Protein AF-A0A538S4P4-F1 (afdb_monomer_lite)

Secondary structure (DSSP, 8-state):
-EEETTEEEEEE--TT-TT-SS--PPPHHHHHHHH-SS-SSSEEHHHHTTSTTTTTHHHH-TT-SSEE-HHHHHHHHHHHHH---EEEEEESS--S--TTTSEEEEE-SS--SSPPPEEETTEEEEEETTTEEEEEETTT--EEEEEEE-SPSS---SPPEEETTEEEEE-TTTT-EEEEETT-SS--EEEEEPP-SS---SPPEEETTEEEEE-SS-EEEEE---

Foldseek 3Di:
DDDDPQKDKWFEDDADAPPHPPDHDDQLVVVCVQFVPVPPQKHALVSCCRDPCVVVVVVQPPVPPRIHHNVSVVVVNVVSNPDQGKIWMFRHDDDDDCPPVGTQDMDRPQTAHAATWDDDPQWTWHAHAQQFIWIARNRRRHGLDGGDNQGDHAHFQAYWDDDPQWIWGFHQAQTWIWIFGPPDSDTHTPDTGDGVRAGFNYHWDDDDQWIWTDGPPDIDIDGDDD

Structure (mmCIF, N/CA/C/O backbone):
data_AF-A0A538S4P4-F1
#
_entry.id   AF-A0A538S4P4-F1
#
loop_
_atom_site.group_PDB
_atom_site.id
_atom_site.type_symbol
_atom_site.label_atom_id
_atom_site.label_alt_id
_atom_site.label_comp_id
_atom_site.label_asym_id
_atom_site.label_entity_id
_atom_site.label_seq_id
_atom_site.pdbx_PDB_ins_code
_atom_site.Cartn_x
_atom_site.Cartn_y
_atom_site.Cartn_z
_atom_site.occupancy
_atom_site.B_iso_or_equiv
_atom_site.auth_seq_id
_atom_site.auth_comp_id
_atom_site.auth_asym_id
_atom_site.auth_atom_id
_atom_site.pdbx_PDB_model_num
ATOM 1 N N . PRO A 1 1 ? -4.878 -8.048 -4.460 1.00 82.75 1 PRO A N 1
ATOM 2 C CA . PRO A 1 1 ? -6.240 -7.462 -4.402 1.00 82.75 1 PRO A CA 1
ATOM 3 C C . PRO A 1 1 ? -6.897 -7.819 -3.073 1.00 82.75 1 PRO A C 1
ATOM 5 O O . PRO A 1 1 ? -6.576 -8.869 -2.522 1.00 82.75 1 PRO A O 1
ATOM 8 N N . VAL A 1 2 ? -7.809 -6.980 -2.588 1.00 91.81 2 VAL A N 1
ATOM 9 C CA . VAL A 1 2 ? -8.692 -7.300 -1.455 1.00 91.81 2 VAL A CA 1
ATOM 10 C C . VAL A 1 2 ? -10.088 -7.591 -1.981 1.00 91.81 2 VAL A C 1
ATOM 12 O O . VAL A 1 2 ? -10.529 -6.942 -2.924 1.00 91.81 2 VAL A O 1
ATOM 15 N N . VAL A 1 3 ? -10.773 -8.567 -1.389 1.00 92.75 3 VAL A N 1
ATOM 16 C CA . VAL A 1 3 ? -12.144 -8.935 -1.758 1.00 92.75 3 VAL A CA 1
ATOM 17 C C . VAL A 1 3 ? -13.071 -8.593 -0.600 1.00 92.75 3 VAL A C 1
ATOM 19 O O . VAL A 1 3 ? -12.831 -9.033 0.522 1.00 92.75 3 VAL A O 1
ATOM 22 N N . ALA A 1 4 ? -14.122 -7.824 -0.864 1.00 93.31 4 ALA A N 1
ATOM 23 C CA . ALA A 1 4 ? -15.174 -7.541 0.109 1.00 93.31 4 ALA A CA 1
ATOM 2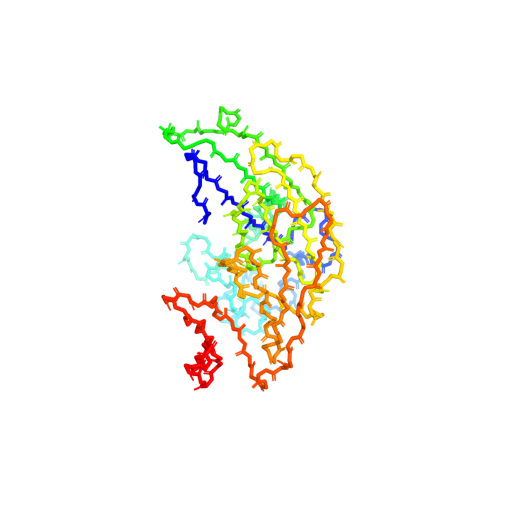4 C C . ALA A 1 4 ? -16.498 -7.286 -0.616 1.00 93.31 4 ALA A C 1
ATOM 26 O O . ALA A 1 4 ? -16.515 -6.578 -1.619 1.00 93.31 4 ALA A O 1
ATOM 27 N N . ASP A 1 5 ? -17.592 -7.868 -0.121 1.00 90.06 5 ASP A N 1
ATOM 28 C CA . ASP A 1 5 ? -18.958 -7.640 -0.617 1.00 90.06 5 ASP A CA 1
ATOM 29 C C . ASP A 1 5 ? -19.103 -7.744 -2.150 1.00 90.06 5 ASP A C 1
ATOM 31 O O . ASP A 1 5 ? -19.708 -6.891 -2.797 1.00 90.06 5 ASP A O 1
ATOM 35 N N . GLY A 1 6 ? -18.495 -8.769 -2.760 1.00 90.94 6 GLY A N 1
ATOM 36 C CA . GLY A 1 6 ? -18.537 -8.967 -4.216 1.00 90.94 6 GLY A CA 1
ATOM 37 C C . GLY A 1 6 ? -17.748 -7.927 -5.021 1.00 90.94 6 GLY A C 1
ATOM 38 O O . GLY A 1 6 ? -17.951 -7.805 -6.224 1.00 90.94 6 GLY A O 1
ATOM 39 N N . THR A 1 7 ? -16.853 -7.180 -4.376 1.00 94.19 7 THR A N 1
ATOM 40 C CA . THR A 1 7 ? -15.997 -6.163 -4.994 1.00 94.19 7 THR A CA 1
ATOM 41 C C . THR A 1 7 ? -14.524 -6.524 -4.807 1.00 94.19 7 THR A C 1
ATOM 43 O O . THR A 1 7 ? -14.104 -6.962 -3.733 1.00 94.19 7 THR A O 1
ATOM 46 N N . LEU A 1 8 ? -13.734 -6.334 -5.862 1.00 94.00 8 LEU A N 1
ATOM 47 C CA . LEU A 1 8 ? -12.285 -6.480 -5.880 1.00 94.00 8 LEU A CA 1
ATOM 48 C C . LEU A 1 8 ? -11.632 -5.102 -5.795 1.00 94.00 8 LEU A C 1
ATOM 50 O O . LEU A 1 8 ? -11.899 -4.235 -6.621 1.00 94.00 8 LEU A O 1
ATOM 54 N N . PHE A 1 9 ? -10.737 -4.921 -4.835 1.00 94.25 9 PHE A N 1
ATOM 55 C CA . PHE A 1 9 ? -10.006 -3.681 -4.612 1.00 94.25 9 PHE A CA 1
ATOM 56 C C . PHE A 1 9 ? -8.536 -3.874 -4.962 1.00 94.25 9 PHE A C 1
ATOM 58 O O . PHE A 1 9 ? -7.869 -4.787 -4.461 1.00 94.25 9 PHE A O 1
ATOM 65 N N . PHE A 1 10 ? -8.027 -2.984 -5.801 1.00 91.56 10 PHE A N 1
ATOM 66 C CA . PHE A 1 10 ? -6.635 -2.937 -6.217 1.00 91.56 10 PHE A CA 1
ATOM 67 C C . PHE A 1 10 ? -6.050 -1.588 -5.830 1.00 91.56 10 PHE A C 1
ATOM 69 O O . PHE A 1 10 ? -6.733 -0.567 -5.869 1.00 91.56 10 PHE A O 1
ATOM 76 N N . ALA A 1 11 ? -4.778 -1.590 -5.458 1.00 88.81 11 ALA A N 1
ATOM 77 C CA . ALA A 1 11 ? -3.993 -0.389 -5.261 1.00 88.81 11 ALA A CA 1
ATOM 78 C C . ALA A 1 11 ? -2.576 -0.706 -5.717 1.00 88.81 11 ALA A C 1
ATOM 80 O O . ALA A 1 11 ? -1.964 -1.642 -5.205 1.00 88.81 11 ALA A O 1
ATOM 81 N N . GLY A 1 12 ? -2.103 0.027 -6.716 1.00 73.31 12 GLY A N 1
ATOM 82 C CA . GLY A 1 12 ? -0.774 -0.142 -7.271 1.00 73.31 12 GLY A CA 1
ATOM 83 C C . GLY A 1 12 ? -0.165 1.209 -7.589 1.00 73.31 12 GLY A C 1
ATOM 84 O O . GLY A 1 12 ? -0.827 2.106 -8.122 1.00 73.31 12 GLY A O 1
ATOM 85 N N . TRP A 1 13 ? 1.108 1.336 -7.248 1.00 75.38 13 TRP A N 1
ATOM 86 C CA . TRP A 1 13 ? 1.955 2.424 -7.686 1.00 75.38 13 TRP A CA 1
ATOM 87 C C . TRP A 1 13 ? 3.201 1.824 -8.327 1.00 75.38 13 TRP A C 1
ATOM 89 O O . TRP A 1 13 ? 3.832 0.925 -7.773 1.00 75.38 13 TRP A O 1
ATOM 99 N N . SER A 1 14 ? 3.541 2.343 -9.491 1.00 66.94 14 SER A N 1
ATOM 100 C CA . SER A 1 14 ? 4.722 2.042 -10.268 1.00 66.94 14 SER A CA 1
ATOM 101 C C . SER A 1 14 ? 5.431 3.366 -10.584 1.00 66.94 14 SER A C 1
ATOM 103 O O . SER A 1 14 ? 4.780 4.339 -10.987 1.00 66.94 14 SER A O 1
ATOM 105 N N . PRO A 1 15 ? 6.751 3.436 -10.370 1.00 63.50 15 PRO A N 1
ATOM 106 C CA . PRO A 1 15 ? 7.534 4.595 -10.771 1.00 63.50 15 PRO A CA 1
ATOM 107 C C . PRO A 1 15 ? 7.606 4.690 -12.302 1.00 63.50 15 PRO A C 1
ATOM 109 O O . PRO A 1 15 ? 7.468 3.680 -12.994 1.00 63.50 15 PRO A O 1
ATOM 112 N N . GLY A 1 16 ? 7.870 5.887 -12.829 1.00 57.75 16 GLY A N 1
ATOM 113 C CA . GLY A 1 16 ? 8.218 6.067 -14.249 1.00 57.75 16 GLY A CA 1
ATOM 114 C C . GLY A 1 16 ? 7.070 6.399 -15.206 1.00 57.75 16 GLY A C 1
ATOM 115 O O . GLY A 1 16 ? 7.293 6.460 -16.415 1.00 57.75 16 GLY A O 1
ATOM 116 N N . GLY A 1 17 ? 5.863 6.661 -14.697 1.00 63.06 17 GLY A N 1
ATOM 117 C CA . GLY A 1 17 ? 4.805 7.281 -15.503 1.00 63.06 17 GLY A CA 1
ATOM 118 C C . GLY A 1 17 ? 5.190 8.704 -15.935 1.00 63.06 17 GLY A C 1
ATOM 119 O O . GLY A 1 17 ? 5.995 9.356 -15.277 1.00 63.06 17 GLY A O 1
ATOM 120 N N . LEU A 1 18 ? 4.593 9.234 -17.010 1.00 58.22 18 LEU A N 1
ATOM 121 C CA . LEU A 1 18 ? 4.946 10.566 -17.554 1.00 58.22 18 LEU A CA 1
ATOM 122 C C . LEU A 1 18 ? 4.836 11.726 -16.543 1.00 58.22 18 LEU A C 1
ATOM 124 O O . LEU A 1 18 ? 5.549 12.721 -16.662 1.00 58.22 18 LEU A O 1
ATOM 128 N N . ASP A 1 19 ? 3.957 11.597 -15.548 1.00 60.56 19 ASP A N 1
ATOM 129 C CA . ASP A 1 19 ? 3.762 12.594 -14.488 1.00 60.56 19 ASP A CA 1
ATOM 130 C C . ASP A 1 19 ? 4.726 12.418 -13.295 1.00 60.56 19 ASP A C 1
ATOM 132 O O . ASP A 1 19 ? 4.718 13.232 -12.363 1.00 60.56 19 ASP A O 1
ATOM 136 N N . ASP A 1 20 ? 5.547 11.362 -13.297 1.00 63.56 20 ASP A N 1
ATOM 137 C CA . ASP A 1 20 ? 6.559 11.097 -12.279 1.00 63.56 20 ASP A CA 1
ATOM 138 C C . ASP A 1 20 ? 7.788 11.986 -12.515 1.00 63.56 20 ASP A C 1
ATOM 140 O O . ASP A 1 20 ? 8.552 11.829 -13.469 1.00 63.56 20 ASP A O 1
ATOM 144 N N . LYS A 1 21 ? 7.952 12.977 -11.635 1.00 61.09 21 LYS A N 1
ATOM 145 C CA . LYS A 1 21 ? 9.094 13.902 -11.651 1.00 61.09 21 LYS A CA 1
ATOM 146 C C . LYS A 1 21 ? 10.292 13.374 -10.866 1.00 61.09 21 LYS A C 1
ATOM 148 O O . LYS A 1 21 ? 11.361 13.974 -10.943 1.00 61.09 21 LYS A O 1
ATOM 153 N N . GLU A 1 22 ? 10.102 12.325 -10.069 1.00 61.16 22 GLU A N 1
ATOM 154 C CA . GLU A 1 22 ? 11.125 11.783 -9.173 1.00 61.16 22 GLU A CA 1
ATOM 155 C C . GLU A 1 22 ? 11.906 10.646 -9.838 1.00 61.16 22 GLU A C 1
ATOM 157 O O . GLU A 1 22 ? 13.090 10.474 -9.545 1.00 61.16 22 GLU A O 1
ATOM 162 N N . PHE A 1 23 ? 11.285 9.911 -10.767 1.00 66.81 23 PHE A N 1
ATOM 163 C CA . PHE A 1 23 ? 11.931 8.816 -11.481 1.00 66.81 23 PHE A CA 1
ATOM 164 C C . PHE A 1 23 ? 11.617 8.834 -12.980 1.00 66.81 23 PHE A C 1
ATOM 166 O O . PHE A 1 23 ? 10.493 8.566 -13.396 1.00 66.81 23 PHE A O 1
ATOM 173 N N . GLN A 1 24 ? 12.639 9.097 -13.798 1.00 72.19 24 GLN A N 1
ATOM 174 C CA . GLN A 1 24 ? 12.599 8.909 -15.248 1.00 72.19 24 GLN A CA 1
ATOM 175 C C . GLN A 1 24 ? 13.810 8.100 -15.693 1.00 72.19 24 GLN A C 1
ATOM 177 O O . GLN A 1 24 ? 14.935 8.341 -15.248 1.00 72.19 24 GLN A O 1
ATOM 182 N N . MET A 1 25 ? 13.574 7.140 -16.582 1.00 77.12 25 MET A N 1
ATOM 183 C CA . MET A 1 25 ? 14.652 6.346 -17.155 1.00 77.12 25 MET A CA 1
ATOM 184 C C . MET A 1 25 ? 15.487 7.193 -18.122 1.00 77.12 25 MET A C 1
ATOM 186 O O . MET A 1 25 ? 14.933 8.017 -18.855 1.00 77.12 25 MET A O 1
ATOM 190 N N . PRO A 1 26 ? 16.815 6.993 -18.161 1.00 83.88 26 PRO A N 1
ATOM 191 C CA . PRO A 1 26 ? 17.667 7.669 -19.130 1.00 83.88 26 PRO A CA 1
ATOM 192 C C . PRO A 1 26 ? 17.333 7.233 -20.566 1.00 83.88 26 PRO A C 1
ATOM 194 O O . PRO A 1 26 ? 16.762 6.167 -20.799 1.00 83.88 26 PRO A O 1
ATOM 197 N N . SER A 1 27 ? 17.728 8.036 -21.555 1.00 86.38 27 SER A N 1
ATOM 198 C CA . SER A 1 27 ? 17.655 7.603 -22.954 1.00 86.38 27 SER A CA 1
ATOM 199 C C . SER A 1 27 ? 18.632 6.456 -23.221 1.00 86.38 27 SER A C 1
ATOM 201 O O . SER A 1 27 ? 19.672 6.350 -22.562 1.00 86.38 27 SER A O 1
ATOM 203 N N . PHE A 1 28 ? 18.346 5.634 -24.235 1.00 87.88 28 PHE A N 1
ATOM 204 C CA . PHE A 1 28 ? 19.226 4.519 -24.584 1.00 87.88 28 PHE A CA 1
ATOM 205 C C . PHE A 1 28 ? 20.647 4.984 -24.938 1.00 87.88 28 PHE A C 1
ATOM 207 O O . PHE A 1 28 ? 21.620 4.338 -24.575 1.00 87.88 28 PHE A O 1
ATOM 214 N N . ASP A 1 29 ? 20.799 6.171 -25.536 1.00 87.50 29 ASP A N 1
ATOM 215 C CA . ASP A 1 29 ? 22.117 6.751 -25.835 1.00 87.50 29 ASP A CA 1
ATOM 216 C C . ASP A 1 29 ? 22.963 7.007 -24.579 1.00 87.50 29 ASP A C 1
ATOM 218 O O . ASP A 1 29 ? 24.191 6.903 -24.614 1.00 87.50 29 ASP A O 1
ATOM 222 N N . VAL A 1 30 ? 22.328 7.367 -23.459 1.00 86.62 30 VAL A N 1
ATOM 223 C CA . VAL A 1 30 ? 23.019 7.541 -22.173 1.00 86.62 30 VAL A CA 1
ATOM 224 C C . VAL A 1 30 ? 23.416 6.183 -21.600 1.00 86.62 30 VAL A C 1
ATOM 226 O O . VAL A 1 30 ? 24.515 6.057 -21.063 1.00 86.62 30 VAL A O 1
ATOM 229 N N . VAL A 1 31 ? 22.562 5.170 -21.754 1.00 85.69 31 VAL A N 1
ATOM 230 C CA . VAL A 1 31 ? 22.837 3.791 -21.326 1.00 85.69 31 VAL A CA 1
ATOM 231 C C . VAL A 1 31 ? 24.007 3.195 -22.107 1.00 85.69 31 VAL A C 1
ATOM 233 O O . VAL A 1 31 ? 24.956 2.705 -21.496 1.00 85.69 31 VAL A O 1
ATOM 236 N N . LEU A 1 32 ? 23.994 3.308 -23.438 1.00 86.81 32 LEU A N 1
ATOM 237 C CA . LEU A 1 32 ? 25.083 2.850 -24.302 1.00 86.81 32 LEU A CA 1
ATOM 238 C C . LEU A 1 32 ? 26.397 3.543 -23.927 1.00 86.81 32 LEU A C 1
ATOM 240 O O . LEU A 1 32 ? 27.397 2.880 -23.689 1.00 86.81 32 LEU A O 1
ATOM 244 N N . LYS A 1 33 ? 26.402 4.868 -23.722 1.00 86.56 33 LYS A N 1
ATOM 245 C CA . LYS A 1 33 ? 27.614 5.588 -23.275 1.00 86.56 33 LYS A CA 1
ATOM 246 C C . LYS A 1 33 ? 28.212 5.071 -21.964 1.00 86.56 33 LYS A C 1
ATOM 248 O O . LYS A 1 33 ? 29.397 5.292 -21.725 1.00 86.56 33 LYS A O 1
ATOM 253 N N . GLN A 1 34 ? 27.405 4.463 -21.099 1.00 83.06 34 GLN A N 1
ATOM 254 C CA . GLN A 1 34 ? 27.846 3.955 -19.802 1.00 83.06 34 GLN A CA 1
ATOM 255 C C . GLN A 1 34 ? 28.273 2.484 -19.845 1.00 83.06 34 GLN A C 1
ATOM 257 O O . GLN A 1 34 ? 29.119 2.096 -19.042 1.00 83.06 34 GLN A O 1
ATOM 262 N N . GLY A 1 35 ? 27.679 1.676 -20.727 1.00 82.19 35 GLY A N 1
ATOM 263 C CA . GLY A 1 35 ? 27.835 0.220 -20.708 1.00 82.19 35 GLY A CA 1
ATOM 264 C C . GLY A 1 35 ? 28.364 -0.412 -21.994 1.00 82.19 35 GLY A C 1
ATOM 265 O O . GLY A 1 35 ? 29.078 -1.407 -21.896 1.00 82.19 35 GLY A O 1
ATOM 266 N N . ASP A 1 36 ? 28.071 0.168 -23.160 1.00 87.44 36 ASP A N 1
ATOM 267 C CA . ASP A 1 36 ? 28.461 -0.352 -24.477 1.00 87.44 36 ASP A CA 1
ATOM 268 C C . ASP A 1 36 ? 29.973 -0.162 -24.687 1.00 87.44 36 ASP A C 1
ATOM 270 O O . ASP A 1 36 ? 30.475 0.900 -25.078 1.00 87.44 36 ASP A O 1
ATOM 274 N N . THR A 1 37 ? 30.726 -1.197 -24.320 1.00 86.75 37 THR A N 1
ATOM 275 C CA . THR A 1 37 ? 32.190 -1.185 -24.314 1.00 86.75 37 THR A CA 1
ATOM 276 C C . THR A 1 37 ? 32.723 -1.537 -25.696 1.00 86.75 37 THR A C 1
ATOM 278 O O . THR A 1 37 ? 33.756 -1.003 -26.117 1.00 86.75 37 THR A O 1
ATOM 281 N N . ASN A 1 38 ? 32.032 -2.439 -26.394 1.00 86.00 38 ASN A N 1
ATOM 282 C CA . ASN A 1 38 ? 32.409 -2.900 -27.726 1.00 86.00 38 ASN A CA 1
ATOM 283 C C . ASN A 1 38 ? 31.908 -1.966 -28.856 1.00 86.00 38 ASN A C 1
ATOM 285 O O . ASN A 1 38 ? 32.393 -2.081 -29.983 1.00 86.00 38 ASN A O 1
ATOM 289 N N . LYS A 1 39 ? 31.045 -0.992 -28.534 1.00 87.44 39 LYS A N 1
ATOM 290 C CA . LYS A 1 39 ? 30.434 -0.001 -29.435 1.00 87.44 39 LYS A CA 1
ATOM 291 C C . LYS A 1 39 ? 29.591 -0.630 -30.539 1.00 87.44 39 LYS A C 1
ATOM 293 O O . LYS A 1 39 ? 29.570 -0.113 -31.661 1.00 87.44 39 LYS A O 1
ATOM 298 N N . ASP A 1 40 ? 28.935 -1.747 -30.246 1.00 85.75 40 ASP A N 1
ATOM 299 C CA . ASP A 1 40 ? 28.069 -2.447 -31.195 1.00 85.75 40 ASP A CA 1
ATOM 300 C C . ASP A 1 40 ? 26.642 -1.866 -31.251 1.00 85.75 40 ASP A C 1
ATOM 302 O O . ASP A 1 40 ? 25.851 -2.259 -32.114 1.00 85.75 40 ASP A O 1
ATOM 306 N N . GLY A 1 41 ? 26.336 -0.872 -30.407 1.00 85.31 41 GLY A N 1
ATOM 307 C CA . GLY A 1 41 ? 25.052 -0.176 -30.387 1.00 85.31 41 GLY A CA 1
ATOM 308 C C . GLY A 1 41 ? 23.935 -0.954 -29.691 1.00 85.31 41 GLY A C 1
ATOM 309 O O . GLY A 1 41 ? 22.782 -0.512 -29.728 1.00 85.31 41 GLY A O 1
ATOM 310 N N . VAL A 1 42 ? 24.264 -2.078 -29.054 1.00 90.00 42 VAL A N 1
ATOM 311 C CA . VAL A 1 42 ? 23.390 -2.831 -28.155 1.00 90.00 42 VAL A CA 1
ATOM 312 C C . VAL A 1 42 ? 24.069 -2.969 -26.794 1.00 90.00 42 VAL A C 1
ATOM 314 O O . VAL A 1 42 ? 25.218 -2.586 -26.607 1.00 90.00 42 VAL A O 1
ATOM 317 N N . LEU A 1 43 ? 23.336 -3.452 -25.794 1.00 89.56 43 LEU A N 1
ATOM 318 C CA . LEU A 1 43 ? 23.921 -3.737 -24.488 1.00 89.56 43 LEU A CA 1
ATOM 319 C C . LEU A 1 43 ? 23.841 -5.234 -24.220 1.00 89.56 43 LEU A C 1
ATOM 321 O O . LEU A 1 43 ? 22.759 -5.769 -23.984 1.00 89.56 43 LEU A O 1
ATOM 325 N N . SER A 1 44 ? 24.983 -5.915 -24.253 1.00 89.56 44 SER A N 1
ATOM 326 C CA . SER A 1 44 ? 25.050 -7.334 -23.891 1.00 89.56 44 SER A CA 1
ATOM 327 C C . SER A 1 44 ? 24.805 -7.545 -22.393 1.00 89.56 44 SER A C 1
ATOM 329 O O . SER A 1 44 ? 24.984 -6.639 -21.571 1.00 89.56 44 SER A O 1
ATOM 331 N N . ARG A 1 45 ? 24.455 -8.774 -22.001 1.00 87.56 45 ARG A N 1
ATOM 332 C CA . ARG A 1 45 ? 24.321 -9.140 -20.582 1.00 87.56 45 ARG A CA 1
ATOM 333 C C . ARG A 1 45 ? 25.592 -8.852 -19.774 1.00 87.56 45 ARG A C 1
ATOM 335 O O . ARG A 1 45 ? 25.494 -8.388 -18.638 1.00 87.56 45 ARG A O 1
ATOM 342 N N . GLU A 1 46 ? 26.779 -9.095 -20.331 1.00 87.56 46 GLU A N 1
ATOM 343 C CA . GLU A 1 46 ? 28.047 -8.825 -19.635 1.00 87.56 46 GLU A CA 1
ATOM 344 C C . GLU A 1 46 ? 28.306 -7.327 -19.428 1.00 87.56 46 GLU A C 1
ATOM 346 O O . GLU A 1 46 ? 28.873 -6.919 -18.410 1.00 87.56 46 GLU A O 1
ATOM 351 N N . GLU A 1 47 ? 27.888 -6.495 -20.378 1.00 87.06 47 GLU A N 1
ATOM 352 C CA . GLU A 1 47 ? 27.995 -5.040 -20.286 1.00 87.06 47 GLU A CA 1
ATOM 353 C C . GLU A 1 47 ? 26.964 -4.464 -19.316 1.00 87.06 47 GLU A C 1
ATOM 355 O O . GLU A 1 47 ? 27.302 -3.642 -18.461 1.00 87.06 47 GLU A O 1
ATOM 360 N N . ALA A 1 48 ? 25.730 -4.966 -19.357 1.00 86.00 48 ALA A N 1
ATOM 361 C CA . ALA A 1 48 ? 24.666 -4.561 -18.449 1.00 86.00 48 ALA A CA 1
ATOM 362 C C . ALA A 1 48 ? 24.955 -4.898 -16.981 1.00 86.00 48 ALA A C 1
ATOM 364 O O . ALA A 1 48 ? 24.566 -4.144 -16.091 1.00 86.00 48 ALA A O 1
ATOM 365 N N . GLN A 1 49 ? 25.696 -5.978 -16.704 1.00 84.50 49 GLN A N 1
ATOM 366 C CA . GLN A 1 49 ? 26.125 -6.320 -15.340 1.00 84.50 49 GLN A CA 1
ATOM 367 C C . GLN A 1 49 ? 26.972 -5.230 -14.667 1.00 84.50 49 GLN A C 1
ATOM 369 O O . GLN A 1 49 ? 27.063 -5.205 -13.437 1.00 84.50 49 GLN A O 1
ATOM 374 N N . LYS A 1 50 ? 27.599 -4.346 -15.453 1.00 82.75 50 LYS A N 1
ATOM 375 C CA . LYS A 1 50 ? 28.437 -3.241 -14.965 1.00 82.75 50 LYS A CA 1
ATOM 376 C C . LYS A 1 50 ? 27.665 -1.932 -14.804 1.00 82.75 50 LYS A C 1
ATOM 378 O O . LYS A 1 50 ? 28.231 -0.958 -14.314 1.00 82.75 50 LYS A O 1
ATOM 383 N N . THR A 1 51 ? 26.399 -1.893 -15.211 1.00 82.81 51 THR A N 1
ATOM 384 C CA . THR A 1 51 ? 25.548 -0.703 -15.141 1.00 82.81 51 THR A CA 1
ATOM 385 C C . THR A 1 51 ? 24.419 -0.900 -14.130 1.00 82.81 51 THR A C 1
ATOM 387 O O . THR A 1 51 ? 24.302 -1.935 -13.470 1.00 82.81 51 THR A O 1
ATOM 390 N N . PHE A 1 52 ? 23.552 0.105 -14.005 1.00 81.81 52 PHE A N 1
ATOM 391 C CA . PHE A 1 52 ? 22.341 0.017 -13.188 1.00 81.81 52 PHE A CA 1
ATOM 392 C C . PHE A 1 52 ? 21.334 -1.028 -13.707 1.00 81.81 52 PHE A C 1
ATOM 394 O O . PHE A 1 52 ? 20.393 -1.365 -12.994 1.00 81.81 52 PHE A O 1
ATOM 401 N N . LEU A 1 53 ? 21.521 -1.550 -14.927 1.00 81.81 53 LEU A N 1
ATOM 402 C CA . LEU A 1 53 ? 20.628 -2.529 -15.547 1.00 81.81 53 LEU A CA 1
ATOM 403 C C . LEU A 1 53 ? 20.893 -3.966 -15.120 1.00 81.81 53 LEU A C 1
ATOM 405 O O . LEU A 1 53 ? 20.122 -4.838 -15.500 1.00 81.81 53 LEU A O 1
ATOM 409 N N . LYS A 1 54 ? 21.921 -4.230 -14.310 1.00 81.31 54 LYS A N 1
ATOM 410 C CA . LYS A 1 54 ? 22.241 -5.582 -13.839 1.00 81.31 54 LYS A CA 1
ATOM 411 C C . LYS A 1 54 ? 21.012 -6.349 -13.332 1.00 81.31 54 LYS A C 1
ATOM 413 O O . LYS A 1 54 ? 20.803 -7.485 -13.742 1.00 81.31 54 LYS A O 1
ATOM 418 N N . ASP A 1 55 ? 20.213 -5.720 -12.471 1.00 80.31 55 ASP A N 1
ATOM 419 C CA . ASP A 1 55 ? 19.038 -6.351 -11.852 1.00 80.31 55 ASP A CA 1
ATOM 420 C C . ASP A 1 55 ? 17.763 -6.208 -12.705 1.00 80.31 55 ASP A C 1
ATOM 422 O O . ASP A 1 55 ? 16.748 -6.834 -12.413 1.00 80.31 55 ASP A O 1
ATOM 426 N N . PHE A 1 56 ? 17.810 -5.396 -13.765 1.00 79.94 56 PHE A N 1
ATOM 427 C CA . PHE A 1 56 ? 16.681 -5.120 -14.657 1.00 79.94 56 PHE A CA 1
ATOM 428 C C . PHE A 1 56 ? 16.820 -5.783 -16.027 1.00 79.94 56 PHE A C 1
ATOM 430 O O . PHE A 1 56 ? 15.858 -5.770 -16.784 1.00 79.94 56 PHE A O 1
ATOM 437 N N . PHE A 1 57 ? 17.975 -6.370 -16.350 1.00 86.12 57 PHE A N 1
ATOM 438 C CA . PHE A 1 57 ? 18.293 -6.876 -17.683 1.00 86.12 57 PHE A CA 1
ATOM 439 C C . PHE A 1 57 ? 17.203 -7.798 -18.228 1.00 86.12 57 PHE A C 1
ATOM 441 O O . PHE A 1 57 ? 16.668 -7.546 -19.299 1.00 86.12 57 PHE A O 1
ATOM 448 N N . ASP A 1 58 ? 16.795 -8.788 -17.431 1.00 85.62 58 ASP A N 1
ATOM 449 C CA . ASP A 1 58 ? 15.763 -9.765 -17.807 1.00 85.62 58 ASP A CA 1
ATOM 450 C C . ASP A 1 58 ? 14.374 -9.136 -18.000 1.00 85.62 58 ASP A C 1
ATOM 452 O O . ASP A 1 58 ? 13.507 -9.725 -18.634 1.00 85.62 58 ASP A O 1
ATOM 456 N N . SER A 1 59 ? 14.139 -7.953 -17.426 1.00 82.50 59 SER A N 1
ATOM 457 C CA . SER A 1 59 ? 12.888 -7.207 -17.611 1.00 82.50 59 SER A CA 1
ATOM 458 C C . SER A 1 59 ? 12.883 -6.378 -18.897 1.00 82.50 59 SER A C 1
ATOM 460 O O . SER A 1 59 ? 11.809 -5.988 -19.348 1.00 82.50 59 SER A O 1
ATOM 462 N N . VAL A 1 60 ? 14.061 -6.081 -19.459 1.00 84.50 60 VAL A N 1
ATOM 463 C CA . VAL A 1 60 ? 14.221 -5.280 -20.685 1.00 84.50 60 VAL A CA 1
ATOM 464 C C . VAL A 1 60 ? 14.468 -6.166 -21.907 1.00 84.50 60 VAL A C 1
ATOM 466 O O . VAL A 1 60 ? 13.948 -5.865 -22.976 1.00 84.50 60 VAL A O 1
ATOM 469 N N . ASP A 1 61 ? 15.211 -7.263 -21.744 1.00 88.69 61 ASP A N 1
ATOM 470 C CA . ASP A 1 61 ? 15.463 -8.306 -22.751 1.00 88.69 61 ASP A CA 1
ATOM 471 C C . ASP A 1 61 ? 14.182 -9.125 -23.009 1.00 88.69 61 ASP A C 1
ATOM 473 O O . ASP A 1 61 ? 13.993 -10.240 -22.514 1.00 88.69 61 ASP A O 1
ATOM 477 N N . ALA A 1 62 ? 13.238 -8.513 -23.727 1.00 86.25 62 ALA A N 1
ATOM 478 C CA . ALA A 1 62 ? 11.897 -9.047 -23.940 1.00 86.25 62 ALA A CA 1
ATOM 479 C C . ALA A 1 62 ? 11.893 -10.303 -24.824 1.00 86.25 62 ALA A C 1
ATOM 481 O O . ALA A 1 62 ? 11.015 -11.157 -24.670 1.00 86.25 62 ALA A O 1
ATOM 482 N N . ASN A 1 63 ? 12.848 -10.411 -25.752 1.00 89.19 63 ASN A N 1
ATOM 483 C CA . ASN A 1 63 ? 12.981 -11.559 -26.648 1.00 89.19 63 ASN A CA 1
ATOM 484 C C . ASN A 1 63 ? 13.902 -12.667 -26.082 1.00 89.19 63 ASN A C 1
ATOM 486 O O . ASN A 1 63 ? 13.932 -13.765 -26.642 1.00 89.19 63 ASN A O 1
ATOM 490 N N . GLN A 1 64 ? 14.582 -12.403 -24.959 1.00 88.56 64 GLN A N 1
ATOM 491 C CA . GLN A 1 64 ? 15.512 -13.305 -24.274 1.00 88.56 64 GLN A CA 1
ATOM 492 C C . GLN A 1 64 ? 16.732 -13.712 -25.118 1.00 88.56 64 GLN A C 1
ATOM 494 O O . GLN A 1 64 ? 17.258 -14.819 -24.961 1.00 88.56 64 GLN A O 1
ATOM 499 N N . ASP A 1 65 ? 1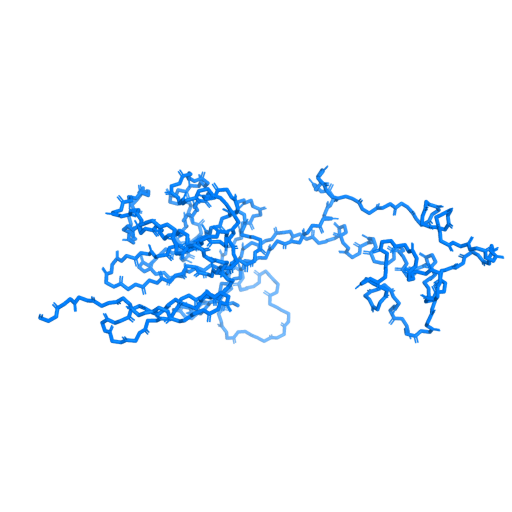7.195 -12.841 -26.017 1.00 89.25 65 ASP A N 1
ATOM 500 C CA . ASP A 1 65 ? 18.360 -13.072 -26.880 1.00 89.25 65 ASP A CA 1
ATOM 501 C C . ASP A 1 65 ? 19.697 -12.722 -26.203 1.00 89.25 65 ASP A C 1
ATOM 503 O O . ASP A 1 65 ? 20.774 -12.969 -26.763 1.00 89.25 65 ASP A O 1
ATOM 507 N N . GLY A 1 66 ? 19.644 -12.217 -24.966 1.00 88.50 66 GLY A N 1
ATOM 508 C CA . GLY A 1 66 ? 20.818 -11.882 -24.172 1.00 88.50 66 GLY A CA 1
ATOM 509 C C . GLY A 1 66 ? 21.427 -10.525 -24.516 1.00 88.50 66 GLY A C 1
ATOM 510 O O . GLY A 1 66 ? 22.553 -10.241 -24.079 1.00 88.50 66 GLY A O 1
ATOM 511 N N . LYS A 1 67 ? 20.704 -9.680 -25.256 1.00 91.62 67 LYS A N 1
ATOM 512 C CA . LYS A 1 67 ? 21.075 -8.306 -25.594 1.00 91.62 67 LYS A CA 1
ATOM 513 C C . LYS A 1 67 ? 19.881 -7.384 -25.361 1.00 91.62 67 LYS A C 1
ATOM 515 O O . LYS A 1 67 ? 18.735 -7.785 -25.438 1.00 91.62 67 LYS A O 1
ATOM 520 N N . ILE A 1 68 ? 20.168 -6.123 -25.065 1.00 89.69 68 ILE A N 1
ATOM 521 C CA . ILE A 1 68 ? 19.160 -5.065 -25.055 1.00 89.69 68 ILE A CA 1
ATOM 522 C C . ILE A 1 68 ? 19.381 -4.218 -26.295 1.00 89.69 68 ILE A C 1
ATOM 524 O O . ILE A 1 68 ? 20.438 -3.599 -26.465 1.00 89.69 68 ILE A O 1
ATOM 528 N N . THR A 1 69 ? 18.371 -4.187 -27.151 1.00 91.75 69 THR A N 1
ATOM 529 C CA . THR A 1 69 ? 18.324 -3.341 -28.342 1.00 91.75 69 THR A CA 1
ATOM 530 C C . THR A 1 69 ? 17.638 -2.004 -28.056 1.00 91.75 69 THR A C 1
ATOM 532 O O . THR A 1 69 ? 16.952 -1.826 -27.046 1.00 91.75 69 THR A O 1
ATOM 535 N N . ARG A 1 70 ? 17.791 -1.039 -28.976 1.00 90.56 70 ARG A N 1
ATOM 536 C CA . ARG A 1 70 ? 17.057 0.235 -28.900 1.00 90.56 70 ARG A CA 1
ATOM 537 C C . ARG A 1 70 ? 15.546 0.011 -28.922 1.00 90.56 70 ARG A C 1
ATOM 539 O O . ARG A 1 70 ? 14.838 0.669 -28.172 1.00 90.56 70 ARG A O 1
ATOM 546 N N . ASP A 1 71 ? 15.074 -0.929 -29.734 1.00 89.81 71 ASP A N 1
ATOM 547 C CA . ASP A 1 71 ? 13.646 -1.219 -29.864 1.00 89.81 71 ASP A CA 1
ATOM 548 C C . ASP A 1 71 ? 13.063 -1.778 -28.558 1.00 89.81 71 ASP A C 1
ATOM 550 O O . ASP A 1 71 ? 11.984 -1.367 -28.134 1.00 89.81 71 ASP A O 1
ATOM 554 N N . GLU A 1 72 ? 13.792 -2.660 -27.873 1.00 89.31 72 GLU A N 1
ATOM 555 C CA . GLU A 1 72 ? 13.398 -3.187 -26.559 1.00 89.31 72 GLU A CA 1
ATOM 556 C C . GLU A 1 72 ? 13.439 -2.117 -25.471 1.00 89.31 72 GLU A C 1
ATOM 558 O O . GLU A 1 72 ? 12.525 -2.027 -24.646 1.00 89.31 72 GLU A O 1
ATOM 563 N N . TRP A 1 73 ? 14.457 -1.255 -25.504 1.00 89.38 73 TRP A N 1
ATOM 564 C CA . TRP A 1 73 ? 14.536 -0.107 -24.611 1.00 89.38 73 TRP A CA 1
ATOM 565 C C . TRP A 1 73 ? 13.349 0.840 -24.800 1.00 89.38 73 TRP A C 1
ATOM 567 O O . TRP A 1 73 ? 12.685 1.211 -23.831 1.00 89.38 73 TRP A O 1
ATOM 577 N N . ASP A 1 74 ? 13.047 1.208 -26.044 1.00 88.31 74 ASP A N 1
ATOM 578 C CA . ASP A 1 74 ? 11.952 2.115 -26.383 1.00 88.31 74 ASP A CA 1
ATOM 579 C C . ASP A 1 74 ? 10.587 1.487 -26.059 1.00 88.31 74 ASP A C 1
ATOM 581 O O . ASP A 1 74 ? 9.690 2.177 -25.565 1.00 88.31 74 ASP A O 1
ATOM 585 N N . ALA A 1 75 ? 10.430 0.173 -26.249 1.00 86.50 75 ALA A N 1
ATOM 586 C CA . ALA A 1 75 ? 9.239 -0.566 -25.835 1.00 86.50 75 ALA A CA 1
ATOM 587 C C . ALA A 1 75 ? 9.056 -0.559 -24.308 1.00 86.50 75 ALA A C 1
ATOM 589 O O . ALA A 1 75 ? 7.949 -0.298 -23.827 1.00 86.50 75 ALA A O 1
ATOM 590 N N . MET A 1 76 ? 10.129 -0.772 -23.538 1.00 84.88 76 MET A N 1
ATOM 591 C CA . MET A 1 76 ? 10.108 -0.668 -22.075 1.00 84.88 76 MET A CA 1
ATOM 592 C C . MET A 1 76 ? 9.766 0.759 -21.623 1.00 84.88 76 MET A C 1
ATOM 594 O O . MET A 1 76 ? 8.912 0.939 -20.751 1.00 84.88 76 MET A O 1
ATOM 598 N N . LEU A 1 77 ? 10.385 1.782 -22.224 1.00 83.69 77 LEU A N 1
ATOM 599 C CA . LEU A 1 77 ? 10.074 3.185 -21.933 1.00 83.69 77 LEU A CA 1
ATOM 600 C C . LEU A 1 77 ? 8.603 3.491 -22.204 1.00 83.69 77 LEU A C 1
ATOM 602 O O . LEU A 1 77 ? 7.937 4.095 -21.365 1.00 83.69 77 LEU A O 1
ATOM 606 N N . LYS A 1 78 ? 8.078 3.043 -23.349 1.00 83.19 78 LYS A N 1
ATOM 607 C CA . LYS A 1 78 ? 6.665 3.203 -23.693 1.00 83.19 78 LYS A CA 1
ATOM 608 C C . LYS A 1 78 ? 5.763 2.539 -22.654 1.00 83.19 78 LYS A C 1
ATOM 610 O O . LYS A 1 78 ? 4.835 3.183 -22.172 1.00 83.19 78 LYS A O 1
ATOM 615 N N . PHE A 1 79 ? 6.058 1.298 -22.271 1.00 80.44 79 PHE A N 1
ATOM 616 C CA . PHE A 1 79 ? 5.299 0.577 -21.249 1.00 80.44 79 PHE A CA 1
ATOM 617 C C . PHE A 1 79 ? 5.292 1.319 -19.903 1.00 80.44 79 PHE A C 1
ATOM 619 O O . PHE A 1 79 ? 4.236 1.476 -19.291 1.00 80.44 79 PHE A O 1
ATOM 626 N N . MET A 1 80 ? 6.441 1.839 -19.462 1.00 74.69 80 MET A N 1
ATOM 627 C CA . MET A 1 80 ? 6.526 2.605 -18.214 1.00 74.69 80 MET A CA 1
ATOM 628 C C . MET A 1 80 ? 5.796 3.949 -18.296 1.00 74.69 80 MET A C 1
ATOM 630 O O . MET A 1 80 ? 5.062 4.299 -17.375 1.00 74.69 80 MET A O 1
ATOM 634 N N . HIS A 1 81 ? 5.912 4.662 -19.419 1.00 74.31 81 HIS A N 1
ATOM 635 C CA . HIS A 1 81 ? 5.209 5.926 -19.653 1.00 74.31 81 HIS A CA 1
ATOM 636 C C . HIS A 1 81 ? 3.684 5.763 -19.704 1.00 74.31 81 HIS A C 1
ATOM 638 O O . HIS A 1 81 ? 2.954 6.653 -19.260 1.00 74.31 81 HIS A O 1
ATOM 644 N N . GLU A 1 82 ? 3.199 4.642 -20.240 1.00 73.00 82 GLU A N 1
ATOM 645 C CA . GLU A 1 82 ? 1.775 4.291 -20.261 1.00 73.00 82 GLU A CA 1
ATOM 646 C C . GLU A 1 82 ? 1.272 3.791 -18.896 1.00 73.00 82 GLU A C 1
ATOM 648 O O . GLU A 1 82 ? 0.061 3.798 -18.645 1.00 73.00 82 GLU A O 1
ATOM 653 N N . GLY A 1 83 ? 2.186 3.415 -17.995 1.00 69.38 83 GLY A N 1
ATOM 654 C CA . GLY A 1 83 ? 1.901 3.031 -16.621 1.00 69.38 83 GLY A CA 1
ATOM 655 C C . GLY A 1 83 ? 1.173 4.140 -15.862 1.00 69.38 83 GLY A C 1
ATOM 656 O O . GLY A 1 83 ? 1.731 5.189 -15.539 1.00 69.38 83 GLY A O 1
ATOM 657 N N . LYS A 1 84 ? -0.102 3.902 -15.544 1.00 73.06 84 LYS A N 1
ATOM 658 C CA . LYS A 1 84 ? -0.916 4.811 -14.729 1.00 73.06 84 LYS A CA 1
ATOM 659 C C . LYS A 1 84 ? -1.095 4.247 -13.332 1.00 73.06 84 LYS A C 1
ATOM 661 O O . LYS A 1 84 ? -1.780 3.245 -13.135 1.00 73.06 84 LYS A O 1
ATOM 666 N N . ASN A 1 85 ? -0.544 4.955 -12.355 1.00 82.56 85 ASN A N 1
ATOM 667 C CA . ASN A 1 85 ? -0.725 4.631 -10.946 1.00 82.56 85 ASN A CA 1
ATOM 668 C C . ASN A 1 85 ? -2.196 4.715 -10.571 1.00 82.56 85 ASN A C 1
ATOM 670 O O . ASN A 1 85 ? -2.852 5.740 -10.794 1.00 82.56 85 ASN A O 1
ATOM 674 N N . SER A 1 86 ? -2.725 3.632 -10.006 1.00 87.25 86 SER A N 1
ATOM 675 C CA . SER A 1 86 ? -4.144 3.560 -9.714 1.00 87.25 86 SER A CA 1
ATOM 676 C C . SER A 1 86 ? -4.481 2.684 -8.516 1.00 87.25 86 SER A C 1
ATOM 678 O O . SER A 1 86 ? -3.973 1.576 -8.354 1.00 87.25 86 SER A O 1
ATOM 680 N N . ALA A 1 87 ? -5.411 3.177 -7.702 1.00 91.56 87 ALA A N 1
ATOM 681 C CA . ALA A 1 87 ? -6.263 2.338 -6.878 1.00 91.56 87 ALA A CA 1
ATOM 682 C C . ALA A 1 87 ? -7.676 2.347 -7.446 1.00 91.56 87 ALA A C 1
ATOM 684 O O . ALA A 1 87 ? -8.211 3.409 -7.762 1.00 91.56 87 ALA A O 1
ATOM 685 N N . PHE A 1 88 ? -8.287 1.181 -7.572 1.00 92.06 88 PHE A N 1
ATOM 686 C CA . PHE A 1 88 ? -9.607 1.045 -8.164 1.00 92.06 88 PHE A CA 1
ATOM 687 C C . PHE A 1 88 ? -10.376 -0.119 -7.555 1.00 92.06 88 PHE A C 1
ATOM 689 O O . PHE A 1 88 ? -9.793 -1.067 -7.021 1.00 92.06 88 PHE A O 1
ATOM 696 N N . ALA A 1 89 ? -11.697 -0.029 -7.652 1.00 93.81 89 ALA A N 1
ATOM 697 C CA . ALA A 1 89 ? -12.615 -1.085 -7.266 1.00 93.81 89 ALA A CA 1
ATOM 698 C C . ALA A 1 89 ? -13.360 -1.612 -8.490 1.00 93.81 89 ALA A C 1
ATOM 700 O O . ALA A 1 89 ? -13.890 -0.828 -9.280 1.00 93.81 89 ALA A O 1
ATOM 701 N N . LEU A 1 90 ? -13.414 -2.935 -8.623 1.00 93.38 90 LEU A N 1
ATOM 702 C CA . LEU A 1 90 ? -14.166 -3.637 -9.656 1.00 93.38 90 LEU A CA 1
ATOM 703 C C . LEU A 1 90 ? -15.264 -4.483 -9.021 1.00 93.38 90 LEU A C 1
ATOM 705 O O . LEU A 1 90 ? -15.002 -5.195 -8.053 1.00 93.38 90 LEU A O 1
ATOM 709 N N . ALA A 1 91 ? -16.460 -4.481 -9.596 1.00 91.50 91 ALA A N 1
ATOM 710 C CA . ALA A 1 91 ? -17.438 -5.519 -9.295 1.00 91.50 91 ALA A CA 1
ATOM 711 C C . ALA A 1 91 ? -16.909 -6.893 -9.760 1.00 91.50 91 ALA A C 1
ATOM 713 O O . ALA A 1 91 ? -16.317 -7.029 -10.833 1.00 91.50 91 ALA A O 1
ATOM 714 N N . ALA A 1 92 ? -17.064 -7.911 -8.913 1.00 88.75 92 ALA A N 1
ATOM 715 C CA . ALA A 1 92 ? -16.625 -9.271 -9.200 1.00 88.75 92 ALA A CA 1
ATOM 716 C C . ALA A 1 92 ? -17.637 -10.019 -10.085 1.00 88.75 92 ALA A C 1
ATOM 718 O O . ALA A 1 92 ? -18.821 -9.695 -10.114 1.00 88.75 92 ALA A O 1
ATOM 719 N N . GLY A 1 93 ? -17.172 -11.078 -10.755 1.00 84.38 93 GLY A N 1
ATOM 720 C CA . GLY A 1 93 ? -18.034 -12.023 -11.480 1.00 84.38 93 GLY A CA 1
ATOM 721 C C . GLY A 1 93 ? -18.112 -11.820 -12.994 1.00 84.38 93 GLY A C 1
ATOM 722 O O . GLY A 1 93 ? -18.718 -12.642 -13.674 1.00 84.38 93 GLY A O 1
ATOM 723 N N . ALA A 1 94 ? -17.477 -10.783 -13.538 1.00 84.19 94 ALA A N 1
ATOM 724 C CA . ALA A 1 94 ? -17.323 -10.628 -14.981 1.00 84.19 94 ALA A CA 1
ATOM 725 C C . ALA A 1 94 ? -16.092 -11.383 -15.514 1.00 84.19 94 ALA A C 1
ATOM 727 O O . ALA A 1 94 ? -15.130 -11.640 -14.789 1.00 84.19 94 ALA A O 1
ATOM 728 N N . SER A 1 95 ? -16.124 -11.713 -16.803 1.00 82.88 95 SER A N 1
ATOM 729 C CA . SER A 1 95 ? -15.057 -12.411 -17.524 1.00 82.88 95 SER A CA 1
ATOM 730 C C . SER A 1 95 ? -14.738 -11.702 -18.838 1.00 82.88 95 SER A C 1
ATOM 732 O O . SER A 1 95 ? -15.638 -11.137 -19.456 1.00 82.88 95 SER A O 1
ATOM 734 N N . GLY A 1 96 ? -13.492 -11.805 -19.304 1.00 84.19 96 GLY A N 1
ATOM 735 C CA . GLY A 1 96 ? -13.027 -11.129 -20.517 1.00 84.19 96 GLY A CA 1
ATOM 736 C C . GLY A 1 96 ? -12.533 -9.712 -20.232 1.00 84.19 96 GLY A C 1
ATOM 737 O O . GLY A 1 96 ? -12.034 -9.437 -19.141 1.00 84.19 96 GLY A O 1
ATOM 738 N N . ASP A 1 97 ? -12.655 -8.821 -21.214 1.00 83.06 97 ASP A N 1
ATOM 739 C CA . ASP A 1 97 ? -12.340 -7.405 -21.024 1.00 83.06 97 ASP A CA 1
ATOM 740 C C . ASP A 1 97 ? -13.439 -6.725 -20.195 1.00 83.06 97 ASP A C 1
ATOM 742 O O . ASP A 1 97 ? -14.576 -6.547 -20.635 1.00 83.06 97 ASP A O 1
ATOM 746 N N . VAL A 1 98 ? -13.090 -6.369 -18.962 1.00 82.38 98 VAL A N 1
ATOM 747 C CA . VAL A 1 98 ? -13.990 -5.727 -17.992 1.00 82.38 98 VAL A CA 1
ATOM 748 C C . VAL A 1 98 ? -13.754 -4.219 -17.882 1.00 82.38 98 VAL A C 1
ATOM 750 O O . VAL A 1 98 ? -14.291 -3.562 -16.982 1.00 82.38 98 VAL A O 1
ATOM 753 N N . THR A 1 99 ? -12.950 -3.656 -18.787 1.00 78.19 99 THR A N 1
ATOM 754 C CA . THR A 1 99 ? -12.628 -2.230 -18.817 1.00 78.19 99 THR A CA 1
ATOM 755 C C . THR A 1 99 ? -13.910 -1.410 -18.955 1.00 78.19 99 THR A C 1
ATOM 757 O O . THR A 1 99 ? -14.716 -1.610 -19.859 1.00 78.19 99 THR A O 1
ATOM 760 N N . GLY A 1 100 ? -14.133 -0.490 -18.015 1.00 73.06 100 GLY A N 1
ATOM 761 C CA . GLY A 1 100 ? -15.278 0.426 -18.010 1.00 73.06 100 GLY A CA 1
ATOM 762 C C . GLY A 1 100 ? -16.629 -0.176 -17.595 1.00 73.06 100 GLY A C 1
ATOM 763 O O . GLY A 1 100 ? -17.470 0.567 -17.102 1.00 73.06 100 GLY A O 1
ATOM 764 N N . SER A 1 101 ? -16.845 -1.489 -17.721 1.00 81.81 101 SER A N 1
ATOM 765 C CA . SER A 1 101 ? -18.140 -2.120 -17.404 1.00 81.81 101 SER A CA 1
ATOM 766 C C . SER A 1 101 ? -18.300 -2.507 -15.931 1.00 81.81 101 SER A C 1
ATOM 768 O O . SER A 1 101 ? -19.418 -2.521 -15.424 1.00 81.81 101 SER A O 1
ATOM 770 N N . GLN A 1 102 ? -17.195 -2.807 -15.240 1.00 87.38 102 GLN A N 1
ATOM 771 C CA . GLN A 1 102 ? -17.199 -3.223 -13.829 1.00 87.38 102 GLN A CA 1
ATOM 772 C C . GLN A 1 102 ? -16.491 -2.232 -12.900 1.00 87.38 102 GLN A C 1
ATOM 774 O O . GLN A 1 102 ? -16.423 -2.470 -11.696 1.00 87.38 102 GLN A O 1
ATOM 779 N N . LEU A 1 103 ? -15.945 -1.138 -13.439 1.00 91.38 103 LEU A N 1
ATOM 780 C CA . LEU A 1 103 ? -15.226 -0.136 -12.657 1.00 91.38 103 LEU A CA 1
ATOM 781 C C . LEU A 1 103 ? -16.203 0.668 -11.794 1.00 91.38 103 LEU A C 1
ATOM 783 O O . LEU A 1 103 ? -16.973 1.474 -12.306 1.00 91.38 103 LEU A O 1
ATOM 787 N N . LEU A 1 104 ? -16.139 0.470 -10.478 1.00 92.81 104 LEU A N 1
ATOM 788 C CA . LEU A 1 104 ? -16.989 1.180 -9.520 1.00 92.81 104 LEU A CA 1
ATOM 789 C C . LEU A 1 104 ? -16.433 2.568 -9.209 1.00 92.81 104 LEU A C 1
ATOM 791 O O . LEU A 1 104 ? -17.165 3.554 -9.180 1.00 92.81 104 LEU A O 1
ATOM 795 N N . TRP A 1 105 ? -15.125 2.646 -8.969 1.00 94.31 105 TRP A N 1
ATOM 796 C CA . TRP A 1 105 ? -14.423 3.900 -8.730 1.00 94.31 105 TRP A CA 1
ATOM 797 C C . TRP A 1 105 ? -12.919 3.740 -8.945 1.00 94.31 105 TRP A C 1
ATOM 799 O O . TRP A 1 105 ? -12.374 2.636 -8.884 1.00 94.31 105 TRP A O 1
ATOM 809 N N . GLN A 1 106 ? -12.241 4.870 -9.158 1.00 94.06 106 GLN A N 1
ATOM 810 C CA . GLN A 1 106 ? -10.799 4.943 -9.378 1.00 94.06 106 GLN A CA 1
ATOM 811 C C . GLN A 1 106 ? -10.183 6.155 -8.664 1.00 94.06 106 GLN A C 1
ATOM 813 O O . GLN A 1 106 ? -10.798 7.220 -8.565 1.00 94.06 106 GLN A O 1
ATOM 818 N N . LYS A 1 107 ? -8.947 5.996 -8.188 1.00 92.69 107 LYS A N 1
ATOM 819 C CA . LYS A 1 107 ? -8.064 7.027 -7.631 1.00 92.69 107 LYS A CA 1
ATOM 820 C C . LYS A 1 107 ? -6.679 6.895 -8.251 1.00 92.69 107 LYS A C 1
ATOM 822 O O . LYS A 1 107 ? -6.227 5.791 -8.534 1.00 92.69 107 LYS A O 1
ATOM 827 N N . THR A 1 108 ? -5.998 8.022 -8.421 1.00 88.94 108 THR A N 1
ATOM 828 C CA . THR A 1 108 ? -4.645 8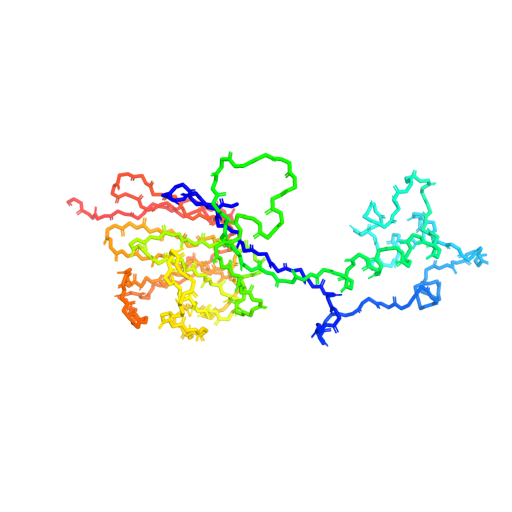.096 -9.008 1.00 88.94 108 THR A CA 1
ATOM 829 C C . THR A 1 108 ? -3.639 8.805 -8.099 1.00 88.94 108 THR A C 1
ATOM 831 O O . THR A 1 108 ? -2.466 8.932 -8.432 1.00 88.94 108 THR A O 1
ATOM 834 N N . LYS A 1 109 ? -4.083 9.279 -6.927 1.00 86.19 109 LYS A N 1
ATOM 835 C CA . LYS A 1 109 ? -3.276 10.040 -5.965 1.00 86.19 109 LYS A CA 1
ATOM 836 C C . LYS A 1 109 ? -3.346 9.407 -4.581 1.00 86.19 109 LYS A C 1
ATOM 838 O O . LYS A 1 109 ? -4.313 8.726 -4.253 1.00 86.19 109 LYS A O 1
ATOM 843 N N . GLY A 1 110 ? -2.323 9.662 -3.764 1.00 83.88 110 GLY A N 1
ATOM 844 C CA . GLY A 1 110 ? -2.256 9.144 -2.391 1.00 83.88 110 GLY A CA 1
ATOM 845 C C . GLY A 1 110 ? -2.165 7.622 -2.308 1.00 83.88 110 GLY A C 1
ATOM 846 O O . GLY A 1 110 ? -2.642 7.037 -1.342 1.00 83.88 110 GLY A O 1
ATOM 847 N N . LEU A 1 111 ? -1.576 7.002 -3.330 1.00 90.62 111 LEU A N 1
ATOM 848 C CA . LEU A 1 111 ? -1.505 5.555 -3.473 1.00 90.62 111 LEU A CA 1
ATOM 849 C C . LEU A 1 111 ? -0.378 4.958 -2.613 1.00 90.62 111 LEU A C 1
ATOM 851 O O . LEU A 1 111 ? 0.644 5.625 -2.406 1.00 90.62 111 LEU A O 1
ATOM 855 N N . PRO A 1 112 ? -0.563 3.732 -2.097 1.00 91.25 112 PRO A N 1
ATOM 856 C CA . PRO A 1 112 ? 0.492 2.999 -1.412 1.00 91.25 112 PRO A CA 1
ATOM 857 C C . PRO A 1 112 ? 1.584 2.584 -2.402 1.00 91.25 112 PRO A C 1
ATOM 859 O O . PRO A 1 112 ? 1.311 2.427 -3.590 1.00 91.25 112 PRO A O 1
ATOM 862 N N . TYR A 1 113 ? 2.808 2.380 -1.905 1.00 86.94 113 TYR A N 1
ATOM 863 C CA . TYR A 1 113 ? 3.886 1.831 -2.727 1.00 86.94 113 TYR A CA 1
ATOM 864 C C . TYR A 1 113 ? 3.800 0.300 -2.805 1.00 86.94 113 TYR A C 1
ATOM 866 O O . TYR A 1 113 ? 3.587 -0.251 -3.877 1.00 86.94 113 TYR A O 1
ATOM 874 N N . ILE A 1 114 ? 3.907 -0.377 -1.654 1.00 90.69 114 ILE A N 1
ATOM 875 C CA . ILE A 1 114 ? 3.890 -1.849 -1.561 1.00 90.69 114 ILE A CA 1
ATOM 876 C C . ILE A 1 114 ? 2.672 -2.371 -0.790 1.00 90.69 114 ILE A C 1
ATOM 878 O O . ILE A 1 114 ? 2.105 -3.402 -1.150 1.00 90.69 114 ILE A O 1
ATOM 882 N N . ALA A 1 115 ? 2.260 -1.680 0.277 1.00 94.25 115 ALA A N 1
ATOM 883 C CA . ALA A 1 115 ? 1.133 -2.102 1.103 1.00 94.25 115 ALA A CA 1
ATOM 884 C C . ALA A 1 115 ? -0.164 -2.233 0.285 1.00 94.25 115 ALA A C 1
ATOM 886 O O . ALA A 1 115 ? -0.548 -1.328 -0.457 1.00 94.25 115 ALA A O 1
ATOM 887 N N . SER A 1 116 ? -0.886 -3.338 0.469 1.00 94.25 116 SER A N 1
ATOM 888 C CA . SER A 1 116 ? -2.239 -3.468 -0.074 1.00 94.25 116 SER A CA 1
ATOM 889 C C . SER A 1 116 ? -3.212 -2.556 0.678 1.00 94.25 116 SER A C 1
ATOM 891 O O . SER A 1 116 ? -3.001 -2.224 1.845 1.00 94.25 116 SER A O 1
ATOM 893 N N . ALA A 1 117 ? -4.306 -2.166 0.020 1.00 95.31 117 ALA A N 1
ATOM 894 C CA . ALA A 1 117 ? -5.428 -1.534 0.707 1.00 95.31 117 ALA A CA 1
ATOM 895 C C . ALA A 1 117 ? -6.059 -2.498 1.731 1.00 95.31 117 ALA A C 1
ATOM 897 O O . ALA A 1 117 ? -5.900 -3.711 1.627 1.00 95.31 117 ALA A O 1
ATOM 898 N N . LEU A 1 118 ? -6.818 -1.963 2.683 1.00 97.38 118 LEU A N 1
ATOM 899 C CA . LEU A 1 118 ? -7.670 -2.717 3.603 1.00 97.38 118 LEU A CA 1
ATOM 900 C C . LEU A 1 118 ? -9.114 -2.263 3.419 1.00 97.38 118 LEU A C 1
ATOM 902 O O . LEU A 1 118 ? -9.379 -1.065 3.438 1.00 97.38 118 LEU A O 1
ATOM 906 N N . VAL A 1 119 ? -10.056 -3.201 3.325 1.00 97.88 119 VAL A N 1
ATOM 907 C CA . VAL A 1 119 ? -11.487 -2.884 3.391 1.00 97.88 119 VAL A CA 1
ATOM 908 C C . VAL A 1 119 ? -12.047 -3.358 4.720 1.00 97.88 119 VAL A C 1
ATOM 910 O O . VAL A 1 119 ? -12.039 -4.551 5.013 1.00 97.88 119 VAL A O 1
ATOM 913 N N . TYR A 1 120 ? -12.521 -2.425 5.544 1.00 97.94 120 TYR A N 1
ATOM 914 C CA . TYR A 1 120 ? -13.090 -2.739 6.852 1.00 97.94 120 TYR A CA 1
ATOM 915 C C . TYR A 1 120 ? -14.111 -1.679 7.270 1.00 97.94 120 TYR A C 1
ATOM 917 O O . TYR A 1 120 ? -13.882 -0.482 7.105 1.00 97.94 120 TYR A O 1
ATOM 925 N N . ARG A 1 121 ? -15.260 -2.118 7.807 1.00 96.69 121 ARG A N 1
ATOM 926 C CA . ARG A 1 121 ? -16.372 -1.242 8.240 1.00 96.69 121 ARG A CA 1
ATOM 927 C C . ARG A 1 121 ? -16.809 -0.226 7.173 1.00 96.69 121 ARG A C 1
ATOM 929 O O . ARG A 1 121 ? -17.016 0.947 7.466 1.00 96.69 121 ARG A O 1
ATOM 936 N N . GLY A 1 122 ? -16.934 -0.690 5.930 1.00 96.38 122 GLY A N 1
ATOM 937 C CA . GLY A 1 122 ? -17.387 0.128 4.802 1.00 96.38 122 GLY A CA 1
ATOM 938 C C . GLY A 1 122 ? -16.357 1.129 4.274 1.00 96.38 122 GLY A C 1
ATOM 939 O O . GLY A 1 122 ? -16.690 1.907 3.386 1.00 96.38 122 GLY A O 1
ATOM 940 N N . GLN A 1 123 ? -15.116 1.114 4.769 1.00 97.81 123 GLN A N 1
ATOM 941 C CA . GLN A 1 123 ? -14.043 1.987 4.294 1.00 97.81 123 GLN A CA 1
ATOM 942 C C . GLN A 1 123 ? -12.944 1.180 3.604 1.00 97.81 123 GLN A C 1
ATOM 944 O O . GLN A 1 123 ? -12.513 0.156 4.128 1.00 97.81 123 GLN A O 1
ATOM 949 N N . CYS A 1 124 ? -12.475 1.667 2.456 1.00 97.62 124 CYS A N 1
ATOM 950 C CA . CYS A 1 124 ? -11.227 1.257 1.822 1.00 97.62 124 CYS A CA 1
ATOM 951 C C . CYS A 1 124 ? -10.112 2.197 2.293 1.00 97.62 124 CYS A C 1
ATOM 953 O O . CYS A 1 124 ? -10.152 3.400 2.026 1.00 97.62 124 CYS A O 1
ATOM 955 N N . VAL A 1 125 ? -9.142 1.656 3.023 1.00 97.94 125 VAL A N 1
ATOM 956 C CA . VAL A 1 125 ? -8.078 2.392 3.706 1.00 97.94 125 VAL A CA 1
ATOM 957 C C . VAL A 1 125 ? -6.730 2.033 3.097 1.00 97.94 125 VAL A C 1
ATOM 959 O O . VAL A 1 125 ? -6.417 0.862 2.890 1.00 97.94 125 VAL A O 1
ATOM 962 N N . MET A 1 126 ? -5.919 3.049 2.820 1.00 97.50 126 MET A N 1
ATOM 963 C CA . MET A 1 126 ? -4.586 2.913 2.236 1.00 97.50 126 MET A CA 1
ATOM 964 C C . MET A 1 126 ? -3.563 3.688 3.059 1.00 97.50 126 MET A C 1
ATOM 966 O O . MET A 1 126 ? -3.876 4.744 3.612 1.00 97.50 126 MET A O 1
ATOM 970 N N . VAL A 1 127 ? -2.328 3.185 3.096 1.00 97.19 127 VAL A N 1
ATOM 971 C CA . VAL A 1 127 ? -1.186 3.863 3.717 1.00 97.19 127 VAL A CA 1
ATOM 972 C C . VAL A 1 127 ? -0.081 4.089 2.691 1.00 97.19 127 VAL A C 1
ATOM 974 O O . VAL A 1 127 ? 0.393 3.156 2.050 1.00 97.19 127 VAL A O 1
ATOM 977 N N . LYS A 1 128 ? 0.332 5.346 2.542 1.00 94.75 128 LYS A N 1
ATOM 978 C CA . LYS A 1 128 ? 1.492 5.753 1.751 1.00 94.75 128 LYS A CA 1
ATOM 979 C C . LYS A 1 128 ? 2.685 6.004 2.670 1.00 94.75 128 LYS A C 1
ATOM 981 O O . LYS A 1 128 ? 2.533 6.424 3.824 1.00 94.75 128 LYS A O 1
ATOM 986 N N . ASP A 1 129 ? 3.877 5.804 2.118 1.00 94.81 129 ASP A N 1
ATOM 987 C CA . ASP A 1 129 ? 5.140 6.186 2.741 1.00 94.81 129 ASP A CA 1
ATOM 988 C C . ASP A 1 129 ? 5.097 7.618 3.299 1.00 94.81 129 ASP A C 1
ATOM 990 O O . ASP A 1 129 ? 4.496 8.539 2.734 1.00 94.81 129 ASP A O 1
ATOM 994 N N . GLY A 1 130 ? 5.728 7.789 4.458 1.00 95.06 130 GLY A N 1
ATOM 995 C CA . GLY A 1 130 ? 5.620 8.980 5.295 1.00 95.06 130 GLY A CA 1
ATOM 996 C C . GLY A 1 130 ? 4.488 8.922 6.326 1.00 95.06 130 GLY A C 1
ATOM 997 O O . GLY A 1 130 ? 4.298 9.910 7.038 1.00 95.06 130 GLY A O 1
ATOM 998 N N . GLY A 1 131 ? 3.764 7.799 6.424 1.00 96.25 131 GLY A N 1
ATOM 999 C CA . GLY A 1 131 ? 2.677 7.604 7.392 1.00 96.25 131 GLY A CA 1
ATOM 1000 C C . GLY A 1 131 ? 1.383 8.327 7.012 1.00 96.25 131 GLY A C 1
ATOM 1001 O O . GLY A 1 131 ? 0.620 8.733 7.889 1.00 96.25 131 GLY A O 1
ATOM 1002 N N . LEU A 1 132 ? 1.170 8.530 5.709 1.00 97.88 132 LEU A N 1
ATOM 1003 C CA . LEU A 1 132 ? 0.015 9.231 5.156 1.00 97.88 132 LEU A CA 1
ATOM 1004 C C . LEU A 1 132 ? -1.113 8.226 4.918 1.00 97.88 132 LEU A C 1
ATOM 1006 O O . LEU A 1 132 ? -0.981 7.340 4.074 1.00 97.88 132 LEU A O 1
ATOM 1010 N N . VAL A 1 133 ? -2.217 8.363 5.643 1.00 98.25 133 VAL A N 1
ATOM 1011 C CA . VAL A 1 133 ? -3.367 7.459 5.562 1.00 98.25 133 VAL A CA 1
ATOM 1012 C C . VAL A 1 133 ? -4.501 8.145 4.810 1.00 98.25 133 VAL A C 1
ATOM 1014 O O . VAL A 1 133 ? -4.841 9.294 5.085 1.00 98.25 133 VAL A O 1
ATOM 1017 N N . SER A 1 134 ? -5.090 7.434 3.853 1.00 97.94 134 SER A N 1
ATOM 1018 C CA . SER A 1 134 ? -6.301 7.867 3.148 1.00 97.94 134 SER A CA 1
ATOM 1019 C C . SER A 1 134 ? -7.396 6.830 3.339 1.00 97.94 134 SER A C 1
ATOM 1021 O O . SER A 1 134 ? -7.110 5.631 3.339 1.00 97.94 134 SER A O 1
ATOM 1023 N N . ALA A 1 135 ? -8.639 7.281 3.459 1.00 97.75 135 ALA A N 1
ATOM 1024 C CA . ALA A 1 135 ? -9.806 6.416 3.512 1.00 97.75 135 ALA A CA 1
ATOM 1025 C C . ALA A 1 135 ? -10.891 6.907 2.562 1.00 97.75 135 ALA A C 1
ATOM 1027 O O . ALA A 1 135 ? -11.179 8.103 2.461 1.00 97.75 135 ALA A O 1
ATOM 1028 N N . TYR A 1 136 ? -11.524 5.947 1.906 1.00 98.00 136 TYR A N 1
ATOM 1029 C CA . TYR A 1 136 ? -12.621 6.159 0.978 1.00 98.00 136 TYR A CA 1
ATOM 1030 C C . TYR A 1 136 ? -13.786 5.271 1.383 1.00 98.00 136 TYR A C 1
ATOM 1032 O O . TYR A 1 136 ? -13.580 4.170 1.892 1.00 98.00 136 TYR A O 1
ATOM 1040 N N . ASP A 1 137 ? -15.008 5.718 1.133 1.00 97.75 137 ASP A N 1
ATOM 1041 C CA . ASP A 1 137 ? -16.165 4.835 1.174 1.00 97.75 137 ASP A CA 1
ATOM 1042 C C . ASP A 1 137 ? -15.934 3.676 0.192 1.00 97.75 137 ASP A C 1
ATOM 1044 O O . ASP A 1 137 ? -15.644 3.893 -0.985 1.00 97.75 137 ASP A O 1
ATOM 1048 N N . ALA A 1 138 ? -16.010 2.439 0.682 1.00 96.94 138 ALA A N 1
ATOM 1049 C CA . ALA A 1 138 ? -15.611 1.265 -0.089 1.00 96.94 138 ALA A CA 1
ATOM 1050 C C . ALA A 1 138 ? -16.504 1.044 -1.319 1.00 96.94 138 ALA A C 1
ATOM 1052 O O . ALA A 1 138 ? -16.033 0.549 -2.339 1.00 96.94 138 ALA A O 1
ATOM 1053 N N . LYS A 1 139 ? -17.780 1.435 -1.257 1.00 95.19 139 LYS A N 1
ATOM 1054 C CA . LYS A 1 139 ? -18.730 1.223 -2.356 1.00 95.19 139 LYS A CA 1
ATOM 1055 C C . LYS A 1 139 ? -18.612 2.300 -3.426 1.00 95.19 139 LYS A C 1
ATOM 1057 O O . LYS A 1 139 ? -18.631 1.998 -4.611 1.00 95.19 139 LYS A O 1
ATOM 1062 N N . THR A 1 140 ? -18.498 3.554 -3.008 1.00 96.19 140 THR A N 1
ATOM 1063 C CA . THR A 1 140 ? -18.618 4.723 -3.892 1.00 96.19 140 THR A CA 1
ATOM 1064 C C . THR A 1 140 ? -17.280 5.368 -4.232 1.00 96.19 140 THR A C 1
ATOM 1066 O O . THR A 1 140 ? -17.206 6.195 -5.138 1.00 96.19 140 THR A O 1
ATOM 1069 N N . GLY A 1 141 ? -16.220 5.063 -3.481 1.00 96.06 141 GLY A N 1
ATOM 1070 C CA . GLY A 1 141 ? -14.928 5.730 -3.612 1.00 96.06 141 GLY A CA 1
ATOM 1071 C C . GLY A 1 141 ? -14.957 7.198 -3.181 1.00 96.06 141 GLY A C 1
ATOM 1072 O O . GLY A 1 141 ? -14.007 7.941 -3.461 1.00 96.06 141 GLY A O 1
ATOM 1073 N N . LYS A 1 142 ? -16.034 7.656 -2.527 1.00 97.75 142 LYS A N 1
ATOM 1074 C CA . LYS A 1 142 ? -16.104 9.004 -1.962 1.00 97.75 142 LYS A CA 1
ATOM 1075 C C . LYS A 1 142 ? -15.037 9.143 -0.883 1.00 97.75 142 LYS A C 1
ATOM 1077 O O . LYS A 1 142 ? -14.889 8.275 -0.031 1.00 97.75 142 LYS A O 1
ATOM 1082 N N . GLU A 1 143 ? -14.289 10.235 -0.933 1.00 98.06 143 GLU A N 1
ATOM 1083 C CA . GLU A 1 143 ? -13.271 10.530 0.068 1.00 98.06 143 GLU A CA 1
ATOM 1084 C C . GLU A 1 143 ? -13.905 10.701 1.453 1.00 98.06 143 GLU A C 1
ATOM 1086 O O . GLU A 1 143 ? -14.893 11.422 1.609 1.00 98.06 143 GLU A O 1
ATOM 1091 N N . VAL A 1 144 ? -13.332 10.014 2.441 1.00 98.25 144 VAL A N 1
ATOM 1092 C CA . VAL A 1 144 ? -13.619 10.237 3.862 1.00 98.25 144 VAL A CA 1
ATOM 1093 C C . VAL A 1 144 ? -12.553 11.170 4.434 1.00 98.25 144 VAL A C 1
ATOM 1095 O O . VAL A 1 144 ? -12.883 12.193 5.024 1.00 98.25 144 VAL A O 1
ATOM 1098 N N . TYR A 1 145 ? -11.279 10.833 4.217 1.00 98.06 145 TYR A N 1
ATOM 1099 C CA . TYR A 1 145 ? -10.125 11.689 4.496 1.00 98.06 145 TYR A CA 1
ATOM 1100 C C . TYR A 1 145 ? -8.946 11.297 3.599 1.00 98.06 145 TYR A C 1
ATOM 1102 O O . TYR A 1 145 ? -8.833 10.140 3.179 1.00 98.06 145 TYR A O 1
ATOM 1110 N N . PHE A 1 146 ? -8.052 12.245 3.318 1.00 97.75 146 PHE A N 1
ATOM 1111 C CA . PHE A 1 146 ? -7.001 12.083 2.316 1.00 97.75 146 PHE A CA 1
ATOM 1112 C C . PHE A 1 146 ? -5.632 12.528 2.823 1.00 97.75 146 PHE A C 1
ATOM 1114 O O . PHE A 1 146 ? -5.463 13.653 3.278 1.00 97.75 146 PHE A O 1
ATOM 1121 N N . GLN A 1 147 ? -4.645 11.636 2.690 1.00 96.50 147 GLN A N 1
ATOM 1122 C CA . GLN A 1 147 ? -3.237 11.877 3.027 1.00 96.50 147 GLN A CA 1
ATOM 1123 C C . GLN A 1 147 ? -3.007 12.470 4.426 1.00 96.50 147 GLN A C 1
ATOM 1125 O O . GLN A 1 147 ? -2.127 13.305 4.636 1.00 96.50 147 GLN A O 1
ATOM 1130 N N . GLU A 1 148 ? -3.751 11.987 5.412 1.00 98.12 148 GLU A N 1
ATOM 1131 C CA . GLU A 1 148 ? -3.601 12.425 6.793 1.00 98.12 148 GLU A CA 1
ATOM 1132 C C . GLU A 1 148 ? -2.356 11.787 7.414 1.00 98.12 148 GLU A C 1
ATOM 1134 O O . GLU A 1 148 ? -2.183 10.566 7.391 1.00 98.12 148 GLU A O 1
ATOM 1139 N N . ARG A 1 149 ? -1.457 12.599 7.978 1.00 97.25 149 ARG A N 1
ATOM 1140 C CA . ARG A 1 149 ? -0.179 12.120 8.534 1.00 97.25 149 ARG A CA 1
ATOM 1141 C C . ARG A 1 149 ? -0.342 11.628 9.971 1.00 97.25 149 ARG A C 1
ATOM 1143 O O . ARG A 1 149 ? 0.092 12.274 10.923 1.00 97.25 149 ARG A O 1
ATOM 1150 N N . VAL A 1 150 ? -0.994 10.484 10.122 1.00 97.69 150 VAL A N 1
ATOM 1151 C CA . VAL A 1 150 ? -1.425 9.958 11.428 1.00 97.69 150 VAL A CA 1
ATOM 1152 C C . VAL A 1 150 ? -0.718 8.670 11.836 1.00 97.69 150 VAL A C 1
ATOM 1154 O O . VAL A 1 150 ? -0.602 8.401 13.035 1.00 97.69 150 VAL A O 1
ATOM 1157 N N . ALA A 1 151 ? -0.196 7.907 10.872 1.00 97.38 151 ALA A N 1
ATOM 1158 C CA . ALA A 1 151 ? 0.649 6.751 11.147 1.00 97.38 151 ALA A CA 1
ATOM 1159 C C . ALA A 1 151 ? 2.103 7.180 11.403 1.00 97.38 151 ALA A C 1
ATOM 1161 O O . ALA A 1 151 ? 2.505 8.307 11.102 1.00 97.38 151 ALA A O 1
ATOM 1162 N N . ALA A 1 152 ? 2.905 6.285 11.982 1.00 96.75 152 ALA A N 1
ATOM 1163 C CA . ALA A 1 152 ? 4.323 6.535 12.219 1.00 96.75 152 ALA A CA 1
ATOM 1164 C C . ALA A 1 152 ? 5.038 6.982 10.921 1.00 96.75 152 ALA A C 1
ATOM 1166 O O . ALA A 1 152 ? 4.759 6.453 9.842 1.00 96.75 152 ALA A O 1
ATOM 1167 N N . PRO A 1 153 ? 5.967 7.947 10.972 1.00 95.62 153 PRO A N 1
ATOM 1168 C CA . PRO A 1 153 ? 6.737 8.303 9.789 1.00 95.62 153 PRO A CA 1
ATOM 1169 C C . PRO A 1 153 ? 7.603 7.113 9.353 1.00 95.62 153 PRO A C 1
ATOM 1171 O O . PRO A 1 153 ? 8.152 6.398 10.190 1.00 95.62 153 PRO A O 1
ATOM 1174 N N . GLY A 1 154 ? 7.746 6.915 8.044 1.00 94.50 154 GLY A N 1
ATOM 1175 C CA . GLY A 1 154 ? 8.572 5.848 7.479 1.00 94.50 154 GLY A CA 1
ATOM 1176 C C . GLY A 1 154 ? 7.929 5.177 6.273 1.00 94.50 154 GLY A C 1
ATOM 1177 O O . GLY A 1 154 ? 6.896 5.629 5.776 1.00 94.50 154 GLY A O 1
ATOM 1178 N N . ARG A 1 155 ? 8.566 4.106 5.802 1.00 96.62 155 ARG A N 1
ATOM 1179 C CA . ARG A 1 155 ? 8.082 3.288 4.684 1.00 96.62 155 ARG A CA 1
ATOM 1180 C C . ARG A 1 155 ? 7.074 2.245 5.155 1.00 96.62 155 ARG A C 1
ATOM 1182 O O . ARG A 1 155 ? 7.159 1.797 6.299 1.00 96.62 155 ARG A O 1
ATOM 1189 N N . TYR A 1 156 ? 6.167 1.830 4.277 1.00 96.88 156 TYR A N 1
ATOM 1190 C CA . TYR A 1 156 ? 5.110 0.864 4.586 1.00 96.88 156 TYR A CA 1
ATOM 1191 C C . TYR A 1 156 ? 5.036 -0.241 3.534 1.00 96.88 156 TYR A C 1
ATOM 1193 O O . TYR A 1 156 ? 4.519 -0.049 2.434 1.00 96.88 156 TYR A O 1
ATOM 1201 N N . TYR A 1 157 ? 5.575 -1.413 3.885 1.00 96.62 157 TYR A N 1
ATOM 1202 C CA . TYR A 1 157 ? 5.465 -2.625 3.058 1.00 96.62 157 TYR A CA 1
ATOM 1203 C C . TYR A 1 157 ? 4.424 -3.590 3.621 1.00 96.62 157 TYR A C 1
ATOM 1205 O O . TYR A 1 157 ? 3.666 -4.189 2.865 1.00 96.62 157 TYR A O 1
ATOM 1213 N N . ALA A 1 158 ? 4.362 -3.705 4.950 1.00 97.31 158 ALA A N 1
ATOM 1214 C CA . ALA A 1 158 ? 3.308 -4.439 5.624 1.00 97.31 158 ALA A CA 1
ATOM 1215 C C . ALA A 1 158 ? 1.949 -3.792 5.323 1.00 97.31 158 ALA A C 1
ATOM 1217 O O . ALA A 1 158 ? 1.778 -2.578 5.476 1.00 97.31 158 ALA A O 1
ATOM 1218 N N . SER A 1 159 ? 0.983 -4.608 4.903 1.00 97.50 159 SER A N 1
ATOM 1219 C CA . SER A 1 159 ? -0.385 -4.133 4.693 1.00 97.50 159 SER A CA 1
ATOM 1220 C C . SER A 1 159 ? -1.056 -3.877 6.048 1.00 97.50 159 SER A C 1
ATOM 1222 O O . SER A 1 159 ? -0.755 -4.580 7.018 1.00 97.50 159 SER A O 1
ATOM 1224 N N . PRO A 1 160 ? -1.953 -2.884 6.158 1.00 97.81 160 PRO A N 1
ATOM 1225 C CA . PRO A 1 160 ? -2.733 -2.704 7.369 1.00 97.81 160 PRO A CA 1
ATOM 1226 C C . PRO A 1 160 ? -3.660 -3.898 7.596 1.00 97.81 160 PRO A C 1
ATOM 1228 O O . PRO A 1 160 ? -4.244 -4.440 6.657 1.00 97.81 160 PRO A O 1
ATOM 1231 N N . VAL A 1 161 ? -3.836 -4.268 8.861 1.00 98.44 161 VAL A N 1
ATOM 1232 C CA . VAL A 1 161 ? -4.814 -5.279 9.288 1.00 98.44 161 VAL A CA 1
ATOM 1233 C C . VAL A 1 161 ? -5.840 -4.652 10.211 1.00 98.44 161 VAL A C 1
ATOM 1235 O O . VAL A 1 161 ? -5.593 -3.591 10.782 1.00 98.44 161 VAL A O 1
ATOM 1238 N N . ALA A 1 162 ? -6.996 -5.288 10.372 1.00 97.69 162 ALA A N 1
ATOM 1239 C CA . ALA A 1 162 ? -8.027 -4.797 11.270 1.00 97.69 162 ALA A CA 1
ATOM 1240 C C . ALA A 1 162 ? -8.670 -5.904 12.091 1.00 97.69 162 ALA A C 1
ATOM 1242 O O . ALA A 1 162 ? -8.922 -7.003 11.605 1.00 97.69 162 ALA A O 1
ATOM 1243 N N . ALA A 1 163 ? -8.972 -5.563 13.337 1.00 95.50 163 ALA A N 1
ATOM 1244 C CA . ALA A 1 163 ? -9.737 -6.371 14.271 1.00 95.50 163 ALA A CA 1
ATOM 1245 C C . ALA A 1 163 ? -10.298 -5.466 15.368 1.00 95.50 163 ALA A C 1
ATOM 1247 O O . ALA A 1 163 ? -9.807 -4.359 15.588 1.00 95.50 163 ALA A O 1
ATOM 1248 N N . ASN A 1 164 ? -11.346 -5.932 16.048 1.00 93.44 164 ASN A N 1
ATOM 1249 C CA . ASN A 1 164 ? -11.934 -5.259 17.207 1.00 93.44 164 ASN A CA 1
ATOM 1250 C C . ASN A 1 164 ? -12.220 -3.752 16.999 1.00 93.44 164 ASN A C 1
ATOM 1252 O O . ASN A 1 164 ? -11.979 -2.932 17.878 1.00 93.44 164 ASN A O 1
ATOM 1256 N N . GLY A 1 165 ? -12.681 -3.357 15.805 1.00 97.06 165 GLY A N 1
ATOM 1257 C CA . GLY A 1 165 ? -12.974 -1.948 15.506 1.00 97.06 165 GLY A CA 1
ATOM 1258 C C . GLY A 1 165 ? -11.753 -1.047 15.299 1.00 97.06 165 GLY A C 1
ATOM 1259 O O . GLY A 1 165 ? -11.920 0.169 15.220 1.00 97.06 165 GLY A O 1
ATOM 1260 N N . HIS A 1 166 ? -10.562 -1.621 15.148 1.00 98.00 166 HIS A N 1
ATOM 1261 C CA . HIS A 1 166 ? -9.309 -0.899 14.960 1.00 98.00 166 HIS A CA 1
ATOM 1262 C C . HIS A 1 166 ? -8.573 -1.338 13.696 1.00 98.00 166 HIS A C 1
ATOM 1264 O O . HIS A 1 166 ? -8.767 -2.449 13.205 1.00 98.00 166 HIS A O 1
ATOM 1270 N N . ILE A 1 167 ? -7.718 -0.451 13.190 1.00 98.69 167 ILE A N 1
ATOM 1271 C CA . ILE A 1 167 ? -6.799 -0.686 12.077 1.00 98.69 167 ILE A CA 1
ATOM 1272 C C . ILE A 1 167 ? -5.375 -0.518 12.594 1.00 98.69 167 ILE A C 1
ATOM 1274 O O . ILE A 1 167 ? -5.059 0.489 13.228 1.00 98.69 167 ILE A O 1
ATOM 1278 N N . TYR A 1 168 ? -4.519 -1.485 12.295 1.00 98.50 168 TYR A N 1
ATOM 1279 C CA . TYR A 1 168 ? -3.137 -1.555 12.742 1.00 98.50 168 TYR A CA 1
ATOM 1280 C C . TYR A 1 168 ? -2.218 -1.309 11.549 1.00 98.50 168 TYR A C 1
ATOM 1282 O O . TYR A 1 168 ? -2.281 -2.025 10.549 1.00 98.50 168 TYR A O 1
ATOM 1290 N N . PHE A 1 169 ? -1.355 -0.306 11.667 1.00 98.50 169 PHE A N 1
ATOM 1291 C CA . PHE A 1 169 ? -0.344 0.041 10.674 1.00 98.50 169 PHE A CA 1
ATOM 1292 C C . PHE A 1 169 ? 1.036 -0.233 11.252 1.00 98.50 169 PHE A C 1
ATOM 1294 O O . PHE A 1 169 ? 1.360 0.293 12.318 1.00 98.50 169 PHE A O 1
ATOM 1301 N N . THR A 1 170 ? 1.856 -1.002 10.539 1.00 98.44 170 THR A N 1
ATOM 1302 C CA . THR A 1 170 ? 3.221 -1.330 10.964 1.00 98.44 170 THR A CA 1
ATOM 1303 C C . THR A 1 170 ? 4.230 -0.750 9.984 1.00 98.44 170 THR A C 1
ATOM 1305 O O . THR A 1 170 ? 4.201 -1.067 8.795 1.00 98.44 170 THR A O 1
ATOM 1308 N N . SER A 1 171 ? 5.116 0.122 10.471 1.00 97.88 171 SER A N 1
ATOM 1309 C CA . SER A 1 171 ? 6.164 0.717 9.642 1.00 97.88 171 SER A CA 1
ATOM 1310 C C . SER A 1 171 ? 7.253 -0.305 9.322 1.00 97.88 171 SER A C 1
ATOM 1312 O O . SER A 1 171 ? 7.630 -1.120 10.162 1.00 97.88 171 SER A O 1
ATOM 1314 N N . LEU A 1 172 ? 7.830 -0.202 8.128 1.00 98.12 172 LEU A N 1
ATOM 1315 C CA . LEU A 1 172 ? 8.909 -1.070 7.667 1.00 98.12 172 LEU A CA 1
ATOM 1316 C C . LEU A 1 172 ? 10.155 -0.952 8.543 1.00 98.12 172 LEU A C 1
ATOM 1318 O O . LEU A 1 172 ? 10.725 -1.953 8.967 1.00 98.12 172 LEU A O 1
ATOM 1322 N N . ASP A 1 173 ? 10.585 0.282 8.799 1.00 97.25 173 ASP A N 1
ATOM 1323 C CA . ASP A 1 173 ? 11.834 0.570 9.494 1.00 97.25 173 ASP A CA 1
ATOM 1324 C C . ASP A 1 173 ? 11.607 0.584 11.010 1.00 97.25 173 ASP A C 1
ATOM 1326 O O . ASP A 1 173 ? 10.920 1.452 11.554 1.00 97.25 173 ASP A O 1
ATOM 1330 N N . GLY A 1 174 ? 12.172 -0.408 11.699 1.00 96.00 174 GLY A N 1
ATOM 1331 C CA . GLY A 1 174 ? 12.079 -0.560 13.152 1.00 96.00 174 GLY A CA 1
ATOM 1332 C C . GLY A 1 174 ? 10.721 -1.039 13.681 1.00 96.00 174 GLY A C 1
ATOM 1333 O O . GLY A 1 174 ? 10.597 -1.196 14.895 1.00 96.00 174 GLY A O 1
ATOM 1334 N N . GLY A 1 175 ? 9.715 -1.259 12.826 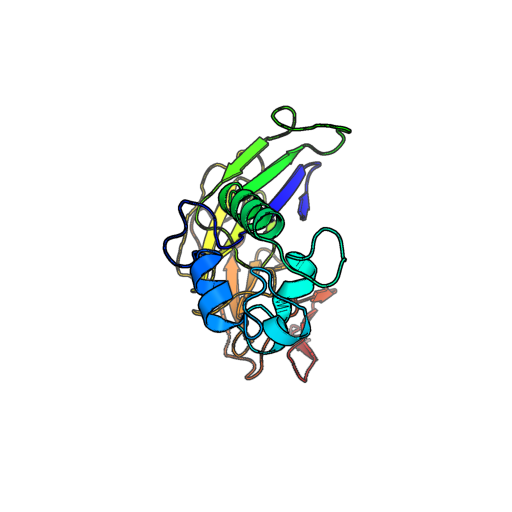1.00 97.50 175 GLY A N 1
ATOM 1335 C CA . GLY A 1 175 ? 8.468 -1.921 13.218 1.00 97.50 175 GLY A CA 1
ATOM 1336 C C . GLY A 1 175 ? 7.569 -1.120 14.163 1.00 97.50 175 GLY A C 1
ATOM 1337 O O . GLY A 1 175 ? 6.974 -1.713 15.055 1.00 97.50 175 GLY A O 1
ATOM 1338 N N . ALA A 1 176 ? 7.485 0.209 14.038 1.00 97.75 176 ALA A N 1
ATOM 1339 C CA . ALA A 1 176 ? 6.557 0.993 14.859 1.00 97.75 176 ALA A CA 1
ATOM 1340 C C . ALA A 1 176 ? 5.102 0.661 14.490 1.00 97.75 176 ALA A C 1
ATOM 1342 O O . ALA A 1 176 ? 4.772 0.575 13.306 1.00 97.75 176 ALA A O 1
ATOM 1343 N N . VAL A 1 177 ? 4.226 0.522 15.491 1.00 98.19 177 VAL A N 1
ATOM 1344 C CA . VAL A 1 177 ? 2.807 0.190 15.277 1.00 98.19 177 VAL A CA 1
ATOM 1345 C C . VAL A 1 177 ? 1.917 1.360 15.680 1.00 98.19 177 VAL A C 1
ATOM 1347 O O . VAL A 1 177 ? 1.912 1.781 16.837 1.00 98.19 177 VAL A O 1
ATOM 1350 N N . THR A 1 178 ? 1.129 1.872 14.737 1.00 98.56 178 THR A N 1
ATOM 1351 C CA . THR A 1 178 ? 0.076 2.871 14.996 1.00 98.56 178 THR A CA 1
ATOM 1352 C C . THR A 1 178 ? -1.284 2.203 14.870 1.00 98.56 178 THR A C 1
ATOM 1354 O O . THR A 1 178 ? -1.507 1.441 13.931 1.00 98.56 178 THR A O 1
ATOM 1357 N N . VAL A 1 179 ? -2.194 2.500 15.794 1.00 98.50 179 VAL A N 1
ATOM 1358 C CA . VAL A 1 179 ? -3.557 1.967 15.793 1.00 98.50 179 VAL A CA 1
ATOM 1359 C C . VAL A 1 179 ? -4.546 3.107 15.614 1.00 98.50 179 VAL A C 1
ATOM 1361 O O . VAL A 1 179 ? -4.525 4.081 16.371 1.00 98.50 179 VAL A O 1
ATOM 1364 N N . LEU A 1 180 ? -5.411 2.985 14.613 1.00 98.69 180 LEU A N 1
ATOM 1365 C CA . LEU A 1 180 ? -6.510 3.911 14.359 1.00 98.69 180 LEU A CA 1
ATOM 1366 C C . LEU A 1 180 ? -7.844 3.240 14.666 1.00 98.69 180 LEU A C 1
ATOM 1368 O O . LEU A 1 180 ? -8.002 2.033 14.486 1.00 98.69 180 LEU A O 1
ATOM 1372 N N . LYS A 1 181 ? -8.837 4.037 15.047 1.00 98.50 181 LYS A N 1
ATOM 1373 C CA . LYS A 1 181 ? -10.233 3.602 15.062 1.00 98.50 181 LYS A CA 1
ATOM 1374 C C . LYS A 1 181 ? -10.747 3.415 13.635 1.00 98.50 181 LYS A C 1
ATOM 1376 O O . LYS A 1 181 ? -10.587 4.290 12.784 1.00 98.50 181 LYS A O 1
ATOM 1381 N N . ALA A 1 182 ? -11.390 2.284 13.377 1.00 98.38 182 ALA A N 1
ATOM 1382 C CA . ALA A 1 182 ? -11.971 1.971 12.079 1.00 98.38 182 ALA A CA 1
ATOM 1383 C C . ALA A 1 182 ? -13.352 2.619 11.891 1.00 98.38 182 ALA A C 1
ATOM 1385 O O . ALA A 1 182 ? -14.145 2.694 12.832 1.00 98.38 182 ALA A O 1
ATOM 1386 N N . GLY A 1 183 ? -13.686 3.012 10.658 1.00 97.31 183 GLY A N 1
ATOM 1387 C CA . GLY A 1 183 ? -15.019 3.519 10.311 1.00 97.31 183 GLY A CA 1
ATOM 1388 C C . GLY A 1 183 ? -15.284 4.969 10.732 1.00 97.31 183 GLY A C 1
ATOM 1389 O O . GLY A 1 183 ? -16.409 5.444 10.607 1.00 97.31 183 GLY A O 1
ATOM 1390 N N . ALA A 1 184 ? -14.281 5.680 11.253 1.00 97.00 184 ALA A N 1
ATOM 1391 C CA . ALA A 1 184 ? -14.429 7.068 11.671 1.00 97.00 184 ALA A CA 1
ATOM 1392 C C . ALA A 1 184 ? -14.461 8.023 10.462 1.00 97.00 184 ALA A C 1
ATOM 1394 O O . ALA A 1 184 ? -13.823 7.777 9.437 1.00 97.00 184 ALA A O 1
ATOM 1395 N N . ALA A 1 185 ? -15.184 9.140 10.596 1.00 97.00 185 ALA A N 1
ATOM 1396 C CA . ALA A 1 185 ? -15.266 10.183 9.565 1.00 97.00 185 ALA A CA 1
ATOM 1397 C C . ALA A 1 185 ? -13.979 11.025 9.445 1.00 97.00 185 ALA A C 1
ATOM 1399 O O . ALA A 1 185 ? -13.797 11.754 8.478 1.00 97.00 185 ALA A O 1
ATOM 1400 N N . LYS A 1 186 ? -13.099 10.939 10.443 1.00 97.81 186 LYS A N 1
ATOM 1401 C CA . LYS A 1 186 ? -11.764 11.541 10.490 1.00 97.81 186 LYS A CA 1
ATOM 1402 C C . LYS A 1 186 ? -10.815 10.515 11.107 1.00 97.81 186 LYS A C 1
ATOM 1404 O O . LYS A 1 186 ? -11.286 9.686 11.890 1.00 97.81 186 LYS A O 1
ATOM 1409 N N . PRO A 1 187 ? -9.513 10.541 10.795 1.00 97.62 187 PRO A N 1
ATOM 1410 C CA . PRO A 1 187 ? -8.583 9.612 11.415 1.00 97.62 187 PRO A CA 1
ATOM 1411 C C . PRO A 1 187 ? -8.488 9.882 12.921 1.00 97.62 187 PRO A C 1
ATOM 1413 O O . PRO A 1 187 ? -8.232 11.003 13.356 1.00 97.62 187 PRO A O 1
ATOM 1416 N N . GLU A 1 188 ? -8.675 8.835 13.718 1.00 98.19 188 GLU A N 1
ATOM 1417 C CA . GLU A 1 188 ? -8.590 8.884 15.177 1.00 98.19 188 GLU A CA 1
ATOM 1418 C C . GLU A 1 188 ? -7.529 7.874 15.619 1.00 98.19 188 GLU A C 1
ATOM 1420 O O . GLU A 1 188 ? -7.730 6.665 15.500 1.00 98.19 188 GLU A O 1
ATOM 1425 N N . VAL A 1 189 ? -6.376 8.368 16.077 1.00 98.50 189 VAL A N 1
ATOM 1426 C CA . VAL A 1 189 ? -5.293 7.520 16.594 1.00 98.50 189 VAL A CA 1
ATOM 1427 C C . VAL A 1 189 ? -5.626 7.128 18.026 1.00 98.50 189 VAL A C 1
ATOM 1429 O O . VAL A 1 189 ? -5.694 7.992 18.896 1.00 98.50 189 VAL A O 1
ATOM 1432 N N . VAL A 1 190 ? -5.786 5.831 18.273 1.00 98.12 190 VAL A N 1
ATOM 1433 C CA . VAL A 1 190 ? -6.088 5.301 19.612 1.00 98.12 190 VAL A CA 1
ATOM 1434 C C . VAL A 1 190 ? -4.843 4.784 20.329 1.00 98.12 190 VAL A C 1
ATOM 1436 O O . VAL A 1 190 ? -4.820 4.730 21.553 1.00 98.12 190 VAL A O 1
ATOM 1439 N N . ALA A 1 191 ? -3.788 4.431 19.586 1.00 97.75 191 ALA A N 1
ATOM 1440 C CA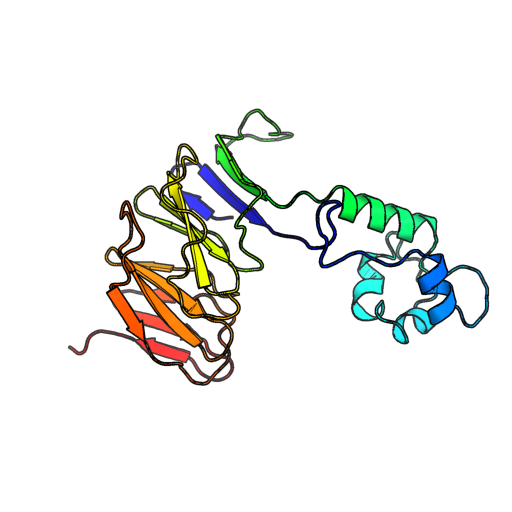 . ALA A 1 191 ? -2.510 4.041 20.170 1.00 97.75 191 ALA A CA 1
ATOM 1441 C C . ALA A 1 191 ? -1.328 4.308 19.229 1.00 97.75 191 ALA A C 1
ATOM 1443 O O . ALA A 1 191 ? -1.427 4.176 18.005 1.00 97.75 191 ALA A O 1
ATOM 1444 N N . LYS A 1 192 ? -0.178 4.624 19.830 1.00 97.62 192 LYS A N 1
ATOM 1445 C CA . LYS A 1 192 ? 1.138 4.643 19.183 1.00 97.62 192 LYS A CA 1
ATOM 1446 C C . LYS A 1 192 ? 2.080 3.795 20.025 1.00 97.62 192 LYS A C 1
ATOM 1448 O O . LYS A 1 192 ? 2.345 4.134 21.173 1.00 97.62 192 LYS A O 1
ATOM 1453 N N . ASN A 1 193 ? 2.564 2.703 19.456 1.00 95.69 193 ASN A N 1
ATOM 1454 C CA . ASN A 1 193 ? 3.433 1.760 20.144 1.00 95.69 193 ASN A CA 1
ATOM 1455 C C . ASN A 1 193 ? 4.900 2.009 19.768 1.00 95.69 193 ASN A C 1
ATOM 1457 O O . ASN A 1 193 ? 5.179 2.476 18.655 1.00 95.69 193 ASN A O 1
ATOM 1461 N N . PRO A 1 194 ? 5.843 1.706 20.676 1.00 89.25 194 PRO A N 1
ATOM 1462 C CA . PRO A 1 194 ? 7.264 1.834 20.392 1.00 89.25 194 PRO A CA 1
ATOM 1463 C C . PRO A 1 194 ? 7.700 0.913 19.246 1.00 89.25 194 PRO A C 1
ATOM 1465 O O . PRO A 1 194 ? 7.003 -0.018 18.844 1.00 89.25 194 PRO A O 1
ATOM 1468 N N . LYS A 1 195 ? 8.892 1.193 18.717 1.00 96.56 195 LYS A N 1
ATOM 1469 C CA . LYS A 1 195 ? 9.551 0.356 17.713 1.00 96.56 195 LYS A CA 1
ATOM 1470 C C . LYS A 1 195 ? 9.880 -1.019 18.299 1.00 96.56 195 LYS A C 1
ATOM 1472 O O . LYS A 1 195 ? 10.371 -1.102 19.420 1.00 96.56 195 LYS A O 1
ATOM 1477 N N . LEU A 1 196 ? 9.702 -2.065 17.495 1.00 97.12 196 LEU A N 1
ATOM 1478 C CA . LEU A 1 196 ? 10.167 -3.425 17.793 1.00 97.12 196 LEU A CA 1
ATOM 1479 C C . LEU A 1 196 ? 11.689 -3.574 17.635 1.00 97.12 196 LEU A C 1
ATOM 1481 O O . LEU A 1 196 ? 12.257 -4.578 18.044 1.00 97.12 196 LEU A O 1
ATOM 1485 N N . GLY A 1 197 ? 12.353 -2.575 17.043 1.00 97.81 197 GLY A N 1
ATOM 1486 C CA . GLY A 1 197 ? 13.812 -2.530 16.903 1.00 97.81 197 GLY A CA 1
ATOM 1487 C C . GLY A 1 197 ? 14.349 -3.260 15.672 1.00 97.81 197 GLY A C 1
ATOM 1488 O O . GLY A 1 197 ? 15.540 -3.183 15.391 1.00 97.81 197 GLY A O 1
ATOM 1489 N N . GLU A 1 198 ? 13.477 -3.899 14.893 1.00 98.06 198 GLU A N 1
ATOM 1490 C CA . GLU A 1 198 ? 13.830 -4.660 13.694 1.00 98.06 198 GLU A CA 1
ATOM 1491 C C . GLU A 1 198 ? 12.942 -4.280 12.506 1.00 98.06 198 GLU A C 1
ATOM 1493 O O . GLU A 1 198 ? 11.853 -3.722 12.667 1.00 98.06 198 GLU A O 1
ATOM 1498 N N . ARG A 1 199 ? 13.408 -4.580 11.290 1.00 98.25 199 ARG A N 1
ATOM 1499 C CA . ARG A 1 199 ? 12.638 -4.367 10.061 1.00 98.25 199 ARG A CA 1
ATOM 1500 C C . ARG A 1 199 ? 11.401 -5.273 10.038 1.00 98.25 199 ARG A C 1
ATOM 1502 O O . ARG A 1 199 ? 11.502 -6.457 10.354 1.00 98.25 199 ARG A O 1
ATOM 1509 N N . VAL A 1 200 ? 10.253 -4.738 9.615 1.00 98.44 200 VAL A N 1
ATOM 1510 C CA . VAL A 1 200 ? 8.985 -5.480 9.466 1.00 98.44 200 VAL A CA 1
ATOM 1511 C C . VAL A 1 200 ? 8.439 -5.304 8.053 1.00 98.44 200 VAL A C 1
ATOM 1513 O O . VAL A 1 200 ? 7.770 -4.323 7.743 1.00 98.44 200 VAL A O 1
ATOM 1516 N N . ALA A 1 201 ? 8.739 -6.258 7.172 1.00 97.19 201 ALA A N 1
ATOM 1517 C CA . ALA A 1 201 ? 8.173 -6.284 5.820 1.00 97.19 201 ALA A CA 1
ATOM 1518 C C . ALA A 1 201 ? 6.892 -7.129 5.729 1.00 97.19 201 ALA A C 1
ATOM 1520 O O . ALA A 1 201 ? 6.092 -6.936 4.818 1.00 97.19 201 ALA A O 1
ATOM 1521 N N . ALA A 1 202 ? 6.704 -8.067 6.660 1.00 97.56 202 ALA A N 1
ATOM 1522 C CA . ALA A 1 202 ? 5.565 -8.969 6.668 1.00 97.56 202 ALA A CA 1
ATOM 1523 C C . ALA A 1 202 ? 4.308 -8.277 7.210 1.00 97.56 202 ALA A C 1
ATOM 1525 O O . ALA A 1 202 ? 4.358 -7.569 8.216 1.00 97.56 202 ALA A O 1
ATOM 1526 N N . THR A 1 203 ? 3.172 -8.529 6.561 1.00 98.12 203 THR A N 1
ATOM 1527 C CA . THR A 1 203 ? 1.855 -8.120 7.063 1.00 98.12 203 THR A CA 1
ATOM 1528 C C . THR A 1 203 ? 1.563 -8.865 8.374 1.00 98.12 203 THR A C 1
ATOM 1530 O O . THR A 1 203 ? 1.717 -10.090 8.392 1.00 98.12 203 THR A O 1
ATOM 1533 N N . PRO A 1 204 ? 1.176 -8.173 9.466 1.00 98.06 204 PRO A N 1
ATOM 1534 C CA . PRO A 1 204 ? 0.791 -8.829 10.712 1.00 98.06 204 PRO A CA 1
ATOM 1535 C C . PRO A 1 204 ? -0.321 -9.862 10.507 1.00 98.06 204 PRO A C 1
ATOM 1537 O O . PRO A 1 204 ? -1.178 -9.694 9.644 1.00 98.06 204 PRO A O 1
ATOM 1540 N N . ALA A 1 205 ? -0.337 -10.912 11.323 1.00 98.25 205 ALA A N 1
ATOM 1541 C CA . ALA A 1 205 ? -1.397 -11.917 11.315 1.00 98.25 205 ALA A CA 1
ATOM 1542 C C . ALA A 1 205 ? -2.212 -11.822 12.604 1.00 98.25 205 ALA A C 1
ATOM 1544 O O . ALA A 1 205 ? -1.659 -11.573 13.671 1.00 98.25 205 ALA A O 1
ATOM 1545 N N . ILE A 1 206 ? -3.523 -12.023 12.515 1.00 97.06 206 ILE A N 1
ATOM 1546 C CA . ILE A 1 206 ? -4.414 -12.031 13.677 1.00 97.06 206 ILE A CA 1
ATOM 1547 C C . ILE A 1 206 ? -5.042 -13.415 13.759 1.00 97.06 206 ILE A C 1
ATOM 1549 O O . ILE A 1 206 ? -5.650 -13.868 12.790 1.00 97.06 206 ILE A O 1
ATOM 1553 N N . ALA A 1 207 ? -4.883 -14.072 14.904 1.00 95.75 207 ALA A N 1
ATOM 1554 C CA . ALA A 1 207 ? -5.553 -15.326 15.218 1.00 95.75 207 ALA A CA 1
ATOM 1555 C C . ALA A 1 207 ? -6.101 -15.240 16.644 1.00 95.75 207 ALA A C 1
ATOM 1557 O O . ALA A 1 207 ? -5.373 -14.889 17.573 1.00 95.75 207 ALA A O 1
ATOM 1558 N N . ASP A 1 208 ? -7.394 -15.518 16.793 1.00 92.31 208 ASP A N 1
ATOM 1559 C CA . ASP A 1 208 ? -8.141 -15.334 18.037 1.00 92.31 208 ASP A CA 1
ATOM 1560 C C . ASP A 1 208 ? -7.928 -13.934 18.642 1.00 92.31 208 ASP A C 1
ATOM 1562 O O . ASP A 1 208 ? -8.242 -12.920 18.014 1.00 92.31 208 ASP A O 1
ATOM 1566 N N . ASN A 1 209 ? -7.390 -13.867 19.860 1.00 93.69 209 ASN A N 1
ATOM 1567 C CA . ASN A 1 209 ? -7.080 -12.633 20.577 1.00 93.69 209 ASN A CA 1
ATOM 1568 C C . ASN A 1 209 ? -5.592 -12.246 20.494 1.00 93.69 209 ASN A C 1
ATOM 1570 O O . ASN A 1 209 ? -5.124 -11.458 21.318 1.00 93.69 209 ASN A O 1
ATOM 1574 N N . VAL A 1 210 ? -4.849 -12.804 19.532 1.00 96.50 210 VAL A N 1
ATOM 1575 C CA . VAL A 1 210 ? -3.404 -12.607 19.392 1.00 96.50 210 VAL A CA 1
ATOM 1576 C C . VAL A 1 210 ? -3.067 -11.941 18.060 1.00 96.50 210 VAL A C 1
ATOM 1578 O O . VAL A 1 210 ? -3.423 -12.420 16.982 1.00 96.50 210 VAL A O 1
ATOM 1581 N N . LEU A 1 211 ? -2.324 -10.839 18.139 1.00 97.19 211 LEU A N 1
ATOM 1582 C CA . LEU A 1 211 ? -1.676 -10.194 17.003 1.00 97.19 211 LEU A CA 1
ATOM 1583 C C . LEU A 1 211 ? -0.233 -10.695 16.900 1.00 97.19 211 LEU A C 1
ATOM 1585 O O . LEU A 1 211 ? 0.572 -10.493 17.808 1.00 97.19 211 LEU A O 1
ATOM 1589 N N . TYR A 1 212 ? 0.107 -11.297 15.770 1.00 98.31 212 TYR A N 1
ATOM 1590 C CA . TYR A 1 212 ? 1.446 -11.767 15.453 1.00 98.31 212 TYR A CA 1
ATOM 1591 C C . TYR A 1 212 ? 2.156 -10.805 14.505 1.00 98.31 212 TYR A C 1
ATOM 1593 O O . TYR A 1 212 ? 1.620 -10.441 13.456 1.00 98.31 212 TYR A O 1
ATOM 1601 N N . ILE A 1 213 ? 3.391 -10.428 14.839 1.00 98.44 213 ILE A N 1
ATOM 1602 C CA . ILE A 1 213 ? 4.232 -9.564 13.999 1.00 98.44 213 ILE A CA 1
ATOM 1603 C C . ILE A 1 213 ? 5.571 -10.252 13.749 1.00 98.44 213 ILE A C 1
ATOM 1605 O O . ILE A 1 213 ? 6.369 -10.447 14.668 1.00 98.44 213 ILE A O 1
ATOM 1609 N N . ARG A 1 214 ? 5.826 -10.609 12.487 1.00 98.31 214 ARG A N 1
ATOM 1610 C CA . ARG A 1 214 ? 7.111 -11.149 12.029 1.00 98.31 214 ARG A CA 1
ATOM 1611 C C . ARG A 1 214 ? 8.057 -9.990 11.717 1.00 98.31 214 ARG A C 1
ATOM 1613 O O . ARG A 1 214 ? 7.889 -9.300 10.712 1.00 98.31 214 ARG A O 1
ATOM 1620 N N . THR A 1 215 ? 9.055 -9.789 12.568 1.00 98.31 215 THR A N 1
ATOM 1621 C CA . THR A 1 215 ? 10.211 -8.948 12.244 1.00 98.31 215 THR A CA 1
ATOM 1622 C C . THR A 1 215 ? 11.218 -9.744 11.414 1.00 98.31 215 THR A C 1
ATOM 1624 O O . THR A 1 215 ? 11.011 -10.921 11.122 1.00 98.31 215 THR A O 1
ATOM 1627 N N . GLU A 1 216 ? 12.322 -9.121 11.017 1.00 97.25 216 GLU A N 1
ATOM 1628 C CA . GLU A 1 216 ? 13.407 -9.774 10.282 1.00 97.25 216 GLU A CA 1
ATOM 1629 C C . GLU A 1 216 ? 13.938 -11.030 10.996 1.00 97.25 216 GLU A C 1
ATOM 1631 O O . GLU A 1 216 ? 14.107 -12.080 10.366 1.00 97.25 216 GLU A O 1
ATOM 1636 N N . LYS A 1 217 ? 14.129 -10.973 12.322 1.00 98.00 217 LYS A N 1
ATOM 1637 C CA . LYS A 1 217 ? 14.746 -12.071 13.083 1.00 98.00 217 LYS A CA 1
ATOM 1638 C C . LYS A 1 217 ? 13.798 -12.763 14.056 1.00 98.00 217 LYS A C 1
ATOM 1640 O O . LYS A 1 217 ? 13.990 -13.945 14.307 1.00 98.00 217 LYS A O 1
ATOM 1645 N N . HIS A 1 218 ? 12.704 -12.123 14.467 1.00 98.44 218 HIS A N 1
ATOM 1646 C CA . HIS A 1 218 ? 11.781 -12.666 15.469 1.00 98.44 218 HIS A CA 1
ATOM 1647 C C . HIS A 1 218 ? 10.319 -12.735 15.004 1.00 98.44 2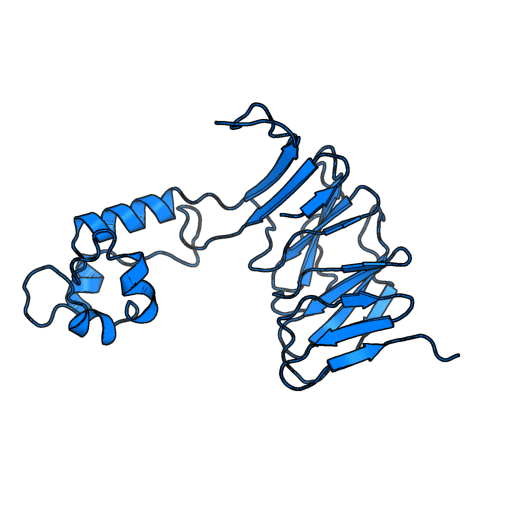18 HIS A C 1
ATOM 1649 O O . HIS A 1 218 ? 9.924 -12.146 13.996 1.00 98.44 218 HIS A O 1
ATOM 1655 N N . LEU A 1 219 ? 9.511 -13.492 15.747 1.00 98.19 219 LEU A N 1
ATOM 1656 C CA . LEU A 1 219 ? 8.053 -13.475 15.677 1.00 98.19 219 LEU A CA 1
ATOM 1657 C C . LEU A 1 219 ? 7.528 -13.057 17.051 1.00 98.19 219 LEU A C 1
ATOM 1659 O O . LEU A 1 219 ? 7.741 -13.764 18.033 1.00 98.19 219 LEU A O 1
ATOM 1663 N N . TYR A 1 220 ? 6.858 -11.910 17.113 1.00 97.94 220 TYR A N 1
ATOM 1664 C CA . TYR A 1 220 ? 6.224 -11.404 18.328 1.00 97.94 220 TYR A CA 1
ATOM 1665 C C . TYR A 1 220 ? 4.757 -11.816 18.363 1.00 97.94 220 TYR A C 1
ATOM 1667 O O . TYR A 1 220 ? 4.106 -11.842 17.319 1.00 97.94 220 TYR A O 1
ATOM 1675 N N . ALA A 1 221 ? 4.240 -12.083 19.560 1.00 97.19 221 ALA A N 1
ATOM 1676 C CA . ALA A 1 221 ? 2.831 -12.345 19.820 1.00 97.19 221 ALA A CA 1
ATOM 1677 C C . ALA A 1 221 ? 2.331 -11.354 20.879 1.00 97.19 221 ALA A C 1
ATOM 1679 O O . ALA A 1 221 ? 2.872 -11.300 21.983 1.00 97.19 221 ALA A O 1
ATOM 1680 N N . PHE A 1 222 ? 1.315 -10.568 20.533 1.00 94.88 222 PHE A N 1
ATOM 1681 C CA . PHE A 1 222 ? 0.684 -9.590 21.415 1.00 94.88 222 PHE A CA 1
ATOM 1682 C C . PHE A 1 222 ? -0.740 -10.040 21.711 1.00 94.88 222 PHE A C 1
ATOM 1684 O O . PHE A 1 222 ? -1.550 -10.161 20.795 1.00 94.88 222 PHE A O 1
ATOM 1691 N N . ALA A 1 223 ? -1.040 -10.272 22.982 1.00 93.69 223 ALA A N 1
ATOM 1692 C CA . ALA A 1 223 ? -2.361 -10.651 23.463 1.00 93.69 223 ALA A CA 1
ATOM 1693 C C . ALA A 1 223 ? -2.640 -9.921 24.778 1.00 93.69 223 ALA A C 1
ATOM 1695 O O . ALA A 1 223 ? -1.704 -9.510 25.469 1.00 93.69 223 ALA A O 1
ATOM 1696 N N . GLU A 1 224 ? -3.912 -9.773 25.140 1.00 86.25 224 GLU A N 1
ATOM 1697 C CA . GLU A 1 224 ? -4.255 -9.344 26.497 1.00 86.25 224 GLU A CA 1
ATOM 1698 C C . GLU A 1 224 ? -3.750 -10.378 27.509 1.00 86.25 224 GLU A C 1
ATOM 1700 O O . GLU A 1 224 ? -3.860 -11.589 27.287 1.00 86.25 224 GLU A O 1
ATOM 1705 N N . SER A 1 225 ? -3.184 -9.899 28.623 1.00 79.19 225 SER A N 1
ATOM 1706 C CA . SER A 1 225 ? -2.916 -10.783 29.755 1.00 79.19 225 SER A CA 1
ATOM 1707 C C . SER A 1 225 ? -4.247 -11.345 30.235 1.00 79.19 225 SER A C 1
ATOM 1709 O O . SER A 1 225 ? -5.194 -10.588 30.447 1.00 79.19 225 SER A O 1
ATOM 1711 N N . LYS A 1 226 ? -4.299 -12.665 30.394 1.00 63.28 226 LYS A N 1
ATOM 1712 C CA . LYS A 1 226 ? -5.370 -13.311 31.151 1.00 63.28 226 LYS A CA 1
ATOM 1713 C C . LYS A 1 226 ? -5.276 -12.941 32.627 1.00 63.28 226 LYS A C 1
ATOM 1715 O O . LYS A 1 226 ? -4.152 -12.593 33.067 1.00 63.28 226 LYS A O 1
#

Sequence (226 aa):
PVVADGTLFFAGWSPGGLDDKEFQMPSFDVVLKQGDTNKDGVLSREEAQKTFLKDFFDSVDANQDGKITRDEWDAMLKFMHEGKNSAFALAAGASGDVTGSQLLWQKTKGLPYIASALVYRGQCVMVKDGGLVSAYDAKTGKEVYFQERVAAPGRYYASPVAANGHIYFTSLDGGAVTVLKAGAAKPEVVAKNPKLGERVAATPAIADNVLYIRTEKHLYAFAESK

pLDDT: mean 90.2, std 9.22, range [57.75, 98.69]

Radius of gyration: 21.3 Å; chains: 1; bounding box: 51×29×62 Å